Protein AF-X1TH26-F1 (afdb_monomer)

InterPro domains:
  IPR011013 Galactose mutarotase-like domain superfamily [SSF74650] (77-218)

Organism: NCBI:txid412755

Radius of gyration: 26.4 Å; Cα contacts (8 Å, |Δi|>4): 427; chains: 1; bounding box: 56×45×70 Å

pLDDT: mean 90.42, std 7.72, range [56.22, 98.25]

Nearest PDB structures (foldseek):
  3q1n-assembly1_A  TM=7.076E-01  e=2.432E-01  Lacticaseibacillus paracasei ATCC 334
  4hpk-assembly1_B  TM=4.393E-01  e=1.511E+00  Hathewaya histolytica
  6v76-assembly1_C  TM=4.127E-01  e=4.627E+00  Homo sapiens
  6y3y-assembly1_B  TM=3.326E-01  e=3.063E+00  Human coronavirus HKU1

Solvent-accessible surface area (backbone atoms only — not comparable to full-atom values): 14943 Å² total; per-residue (Å²): 108,42,69,56,21,48,54,62,46,70,48,90,71,75,49,60,47,58,66,57,65,94,35,44,78,71,60,60,74,70,57,29,55,51,41,50,72,73,44,56,38,51,68,29,54,47,35,38,46,57,44,58,42,24,49,57,57,17,45,70,55,47,51,66,52,51,52,50,51,53,50,52,54,58,70,67,51,94,63,85,78,72,71,47,74,51,74,30,86,45,94,51,68,44,63,45,81,45,79,44,85,37,87,69,90,57,62,11,32,32,32,72,84,77,70,47,52,39,56,40,34,68,56,95,42,36,35,32,33,70,48,70,68,25,39,44,66,29,61,43,46,32,32,72,39,96,64,70,52,86,86,66,69,52,77,42,45,63,36,69,91,76,31,30,42,33,42,90,56,40,39,37,32,48,37,45,66,45,40,16,39,58,37,38,32,35,60,85,80,68,44,71,73,44,70,78,84,51,97,59,43,53,83,41,49,69,48,77,45,77,16,39,69,54,28,46,54,46,36,68,73,66,51,89,66,92,47,74,54,53,51,47,66,58,30,52,57,81,56,56,90,55,70,66,43,75,44,72,44,54,67,43,88,78,83,76,79,82,59,73,55,41,80

Secondary structure (DSSP, 8-state):
-HHHHHHHHSSS--S--TTSSSS-----HHHHHHHHHHTTTHHHHHHHHHHHHHHHHHHHHHHHHHHHHHHHHHHHS---SS-EEEEE-SSS-EEEEEEEE--S---EEEETTTTEEEE-EEETTEEEEEEEEEPTTEEEEEEEESS--GGG----EEETTTTEEE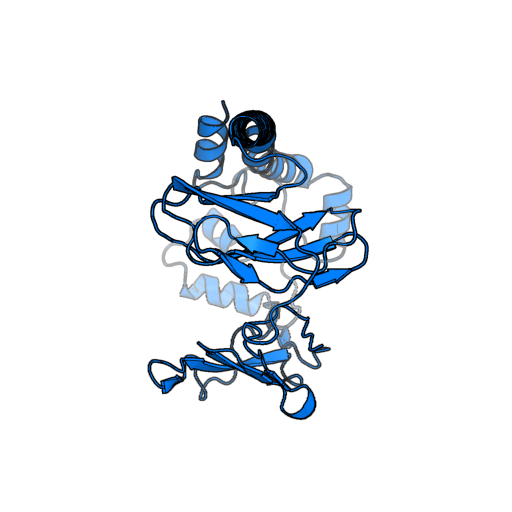-SSEEEEEETTTTEEEEEEETTT--B-S-TTSSSPBT--EEEE--HHHHHHHHHHH-SS--HHHHHHHH-TT--SPPPEEEE-----------TT--

Mean predicted aligned error: 7.02 Å

Sequence (263 aa):
PAAEGVLLWDEHTFGMAISHGHAGDWYYGDEFQAQRAAGTYKEIEASWKEKGDRVYQAEKILEPAYDREMKRISTMINVEGQRIVVYNPLPWVRSGLVTILQKNNIVALENLSTGEIIPVHNKGNILRFIAKDIPSSGYATFVPVKEQNPKNVTTTIADEKGNMIENEYFKVKIDPSKGSVVSIIDKKSGKEMVDQSSEYGFGQYMYERFSNKNASNYVDQYLKVRYSWGLTEFGRPNLDDTPYKRVDGGKAKVTYFSDDISA

Foldseek 3Di:
DLVVLVVLLPPPDQFDDVLPPQQAAQDDDPVVVVCVVVVSNVRRVVRNVVSVCSNVVSCVVPVVVVVVVVVVVVVPPPDDDDKDKFFDAAQAWDKDKDKDQAPDDFQWKQWPVPRDIFGWFADPSIIIAIDHGAGGRHMIMIDGDPDGDPPHFFDFDFDPVQQWTDGPAWIWHADQFQRATQWIQGPVVRDTPWDNPDPHHHPWDKDKDAALVRQVVCLVVPDPDDDPSSCCVRNSPPGDRDHIDMDTDGNHPDDTDDTRRRD

Structure (mmCIF, N/CA/C/O backbone):
data_AF-X1TH26-F1
#
_entry.id   AF-X1TH26-F1
#
loop_
_atom_site.group_PDB
_atom_site.id
_atom_site.type_symbol
_atom_site.label_atom_id
_atom_site.label_alt_id
_atom_site.label_comp_id
_atom_site.label_asym_id
_atom_site.label_entity_id
_atom_site.label_seq_id
_atom_site.pdbx_PDB_ins_code
_atom_site.Cartn_x
_atom_site.Cartn_y
_atom_site.Cartn_z
_atom_site.occupancy
_atom_site.B_iso_or_equiv
_atom_site.auth_seq_id
_atom_site.auth_comp_id
_atom_site.auth_asym_id
_atom_site.auth_atom_id
_atom_site.pdbx_PDB_model_num
ATOM 1 N N . PRO A 1 1 ? -20.904 9.558 -13.422 1.00 84.06 1 PRO A N 1
ATOM 2 C CA . PRO A 1 1 ? -19.620 10.298 -13.372 1.00 84.06 1 PRO A CA 1
ATOM 3 C C . PRO A 1 1 ? -18.514 9.602 -12.558 1.00 84.06 1 PRO A C 1
ATOM 5 O O . PRO A 1 1 ? -17.487 9.286 -13.137 1.00 84.06 1 PRO A O 1
ATOM 8 N N . ALA A 1 2 ? -18.697 9.313 -11.258 1.00 90.69 2 ALA A N 1
ATOM 9 C CA . ALA A 1 2 ? -17.637 8.668 -10.463 1.00 90.69 2 ALA A CA 1
ATOM 10 C C . ALA A 1 2 ? -17.324 7.230 -10.923 1.00 90.69 2 ALA A C 1
ATOM 12 O O . ALA A 1 2 ? -16.175 6.917 -11.212 1.00 90.69 2 ALA A O 1
ATOM 13 N N . ALA A 1 3 ? -18.351 6.383 -11.067 1.00 91.38 3 ALA A N 1
ATOM 14 C CA . ALA A 1 3 ? -18.187 5.009 -11.559 1.00 91.38 3 ALA A CA 1
ATOM 15 C C . ALA A 1 3 ? -17.565 4.956 -12.966 1.00 91.38 3 ALA A C 1
ATOM 17 O O . ALA A 1 3 ? -16.682 4.152 -13.227 1.00 91.38 3 ALA A O 1
ATOM 18 N N . GLU A 1 4 ? -17.982 5.860 -13.850 1.00 91.25 4 GLU A N 1
ATOM 19 C CA . GLU A 1 4 ? -17.399 6.019 -15.185 1.00 91.25 4 GLU A CA 1
ATOM 20 C C . GLU A 1 4 ? -15.911 6.402 -15.125 1.00 91.25 4 GLU A C 1
ATOM 22 O O . GLU A 1 4 ? -15.106 5.826 -15.848 1.00 91.25 4 GLU A O 1
ATOM 27 N N . GLY A 1 5 ? -15.525 7.317 -14.228 1.00 91.50 5 GLY A N 1
ATOM 28 C CA . GLY A 1 5 ? -14.121 7.667 -14.001 1.00 91.50 5 GLY A CA 1
ATOM 29 C C . GLY A 1 5 ? -13.278 6.463 -13.575 1.00 91.50 5 GLY A C 1
ATOM 30 O O . GLY A 1 5 ? -12.197 6.256 -14.118 1.00 91.50 5 GLY A O 1
ATOM 31 N N . VAL A 1 6 ? -13.797 5.627 -12.671 1.00 91.69 6 VAL A N 1
ATOM 32 C CA . VAL A 1 6 ? -13.121 4.391 -12.237 1.00 91.69 6 VAL A CA 1
ATOM 33 C C . VAL A 1 6 ? -13.010 3.375 -13.379 1.00 91.69 6 VAL A C 1
ATOM 35 O O . VAL A 1 6 ? -11.949 2.792 -13.569 1.00 91.69 6 VAL A O 1
ATOM 38 N N . LEU A 1 7 ? -14.061 3.192 -14.182 1.00 90.94 7 LEU A N 1
ATOM 39 C CA . LEU A 1 7 ? -14.025 2.275 -15.329 1.00 90.94 7 LEU A CA 1
ATOM 40 C C . LEU A 1 7 ? -13.032 2.724 -16.408 1.00 90.94 7 LEU A C 1
ATOM 42 O O . LEU A 1 7 ? -12.348 1.900 -17.003 1.00 90.94 7 LEU A O 1
ATOM 46 N N . LEU A 1 8 ? -12.933 4.031 -16.659 1.00 90.19 8 LEU A N 1
ATOM 47 C CA . LEU A 1 8 ? -12.008 4.581 -17.655 1.00 90.19 8 LEU A CA 1
ATOM 48 C C . LEU A 1 8 ? -10.556 4.605 -17.159 1.00 90.19 8 LEU A C 1
ATOM 50 O O . LEU A 1 8 ? -9.631 4.613 -17.969 1.00 90.19 8 LEU A O 1
ATOM 54 N N . TRP A 1 9 ? -10.347 4.581 -15.843 1.00 90.94 9 TRP A N 1
ATOM 55 C CA . TRP A 1 9 ? -9.037 4.319 -15.257 1.00 90.94 9 TRP A CA 1
ATOM 56 C C . TRP A 1 9 ? -8.570 2.879 -15.506 1.00 90.94 9 TRP A C 1
ATOM 58 O O . TRP A 1 9 ? -7.424 2.682 -15.901 1.00 90.94 9 TRP A O 1
ATOM 68 N N . ASP A 1 10 ? -9.466 1.906 -15.316 1.00 89.50 10 ASP A N 1
ATOM 69 C CA . ASP A 1 10 ? -9.183 0.461 -15.399 1.00 89.50 10 ASP A CA 1
ATOM 70 C C . ASP A 1 10 ? -9.003 -0.071 -16.834 1.00 89.50 10 ASP A C 1
ATOM 72 O O . ASP A 1 10 ? -8.674 -1.232 -17.064 1.00 89.50 10 ASP A O 1
ATOM 76 N N . GLU A 1 11 ? -9.204 0.778 -17.838 1.00 87.81 11 GLU A N 1
ATOM 77 C CA . GLU A 1 11 ? -8.913 0.430 -19.223 1.00 87.81 11 GLU A CA 1
ATOM 78 C C . GLU A 1 11 ? -7.410 0.080 -19.381 1.00 87.81 11 GLU A C 1
ATOM 80 O O . GLU A 1 11 ? -6.544 0.688 -18.755 1.00 87.81 11 GLU A O 1
ATOM 85 N N . HIS A 1 12 ? -7.061 -0.923 -20.190 1.00 86.00 12 HIS A N 1
ATOM 86 C CA . HIS A 1 12 ? -5.686 -1.452 -20.242 1.00 86.00 12 HIS A CA 1
ATOM 87 C C . HIS A 1 12 ? -4.629 -0.504 -20.852 1.00 86.00 12 HIS A C 1
ATOM 89 O O . HIS A 1 12 ? -3.437 -0.653 -20.580 1.00 86.00 12 HIS A O 1
ATOM 95 N N . THR A 1 13 ? -5.035 0.473 -21.666 1.00 84.31 13 THR A N 1
ATOM 96 C CA . THR A 1 13 ? -4.148 1.371 -22.420 1.00 84.31 13 THR A CA 1
ATOM 97 C C . THR A 1 13 ? -3.839 2.629 -21.624 1.00 84.31 13 THR A C 1
ATOM 99 O O . THR A 1 13 ? -4.636 3.564 -21.558 1.00 84.31 13 THR A O 1
ATOM 102 N N . PHE A 1 14 ? -2.678 2.704 -20.979 1.00 86.12 14 PHE A N 1
ATOM 103 C CA . PHE A 1 14 ? -2.366 3.841 -20.111 1.00 86.12 14 PHE A CA 1
ATOM 104 C C . PHE A 1 14 ? -1.849 5.079 -20.867 1.00 86.12 14 PHE A C 1
ATOM 106 O O . PHE A 1 14 ? -0.697 5.470 -20.726 1.00 86.12 14 PHE A O 1
ATOM 113 N N . GLY A 1 15 ? -2.713 5.704 -21.669 1.00 87.88 15 GLY A N 1
ATOM 114 C CA . GLY A 1 15 ? -2.364 6.865 -22.492 1.00 87.88 15 GLY A CA 1
ATOM 115 C C . GLY A 1 15 ? -1.482 6.503 -23.690 1.00 87.88 15 GLY A C 1
ATOM 116 O O . GLY A 1 15 ? -1.482 5.366 -24.159 1.00 87.88 15 GLY A O 1
ATOM 117 N N . MET A 1 16 ? -0.761 7.489 -24.220 1.00 89.06 16 MET A N 1
ATOM 118 C CA . MET A 1 16 ? 0.114 7.300 -25.377 1.00 89.06 16 MET A CA 1
ATOM 119 C C . MET A 1 16 ? 1.406 6.567 -24.998 1.00 89.06 16 MET A C 1
ATOM 121 O O . MET A 1 16 ? 1.877 6.639 -23.862 1.00 89.06 16 MET A O 1
ATOM 125 N N . ALA A 1 17 ? 1.998 5.893 -25.983 1.00 86.31 17 ALA A N 1
ATOM 126 C CA . ALA A 1 17 ? 3.307 5.258 -25.890 1.00 86.31 17 ALA A CA 1
ATOM 127 C C . ALA A 1 17 ? 4.270 5.928 -26.877 1.00 86.31 17 ALA A C 1
ATOM 129 O O . ALA A 1 17 ? 3.863 6.291 -27.977 1.00 86.31 17 ALA A O 1
ATOM 130 N N . ILE A 1 18 ? 5.554 6.045 -26.523 1.00 86.31 18 ILE A N 1
ATOM 131 C CA . ILE A 1 18 ? 6.573 6.673 -27.390 1.00 86.31 18 ILE A CA 1
ATOM 132 C C . ILE A 1 18 ? 6.706 5.917 -28.725 1.00 86.31 18 ILE A C 1
ATOM 134 O O . ILE A 1 18 ? 6.945 6.520 -29.764 1.00 86.31 18 ILE A O 1
ATOM 138 N N . SER A 1 19 ? 6.506 4.596 -28.725 1.00 77.94 19 SER A N 1
ATOM 139 C CA . SER A 1 19 ? 6.505 3.766 -29.940 1.00 77.94 19 SER A CA 1
ATOM 140 C C . SER A 1 19 ? 5.300 3.977 -30.861 1.00 77.94 19 SER A C 1
ATOM 142 O O . SER A 1 19 ? 5.332 3.518 -32.005 1.00 77.94 19 SER A O 1
ATOM 144 N N . HIS A 1 20 ? 4.243 4.642 -30.388 1.00 73.12 20 HIS A N 1
ATOM 145 C CA . HIS A 1 20 ? 2.984 4.821 -31.103 1.00 73.12 20 HIS A CA 1
ATOM 146 C C . HIS A 1 20 ? 2.695 6.317 -31.306 1.00 73.12 20 HIS A C 1
ATOM 148 O O . HIS A 1 20 ? 2.153 6.988 -30.433 1.00 73.12 20 HIS A O 1
ATOM 154 N N . GLY A 1 21 ? 3.012 6.826 -32.501 1.00 61.91 21 GLY A N 1
ATOM 155 C CA . GLY A 1 21 ? 2.764 8.220 -32.894 1.00 61.91 21 GLY A CA 1
ATOM 156 C C . GLY A 1 21 ? 3.960 9.153 -32.674 1.00 61.91 21 GLY A C 1
ATOM 157 O O . GLY A 1 21 ? 5.034 8.730 -32.265 1.00 61.91 21 GLY A O 1
ATOM 158 N N . HIS A 1 22 ? 3.784 10.442 -32.972 1.00 69.94 22 HIS A N 1
ATOM 159 C CA . HIS A 1 22 ? 4.817 11.482 -32.839 1.00 69.94 22 HIS A CA 1
ATOM 160 C C . HIS A 1 22 ? 4.980 11.973 -31.383 1.00 69.94 22 HIS A C 1
ATOM 162 O O . HIS A 1 22 ? 5.100 13.166 -31.132 1.00 69.94 22 HIS A O 1
ATOM 168 N N . ALA A 1 23 ? 4.955 11.051 -30.416 1.00 75.12 23 ALA A N 1
ATOM 169 C CA . ALA A 1 23 ? 4.828 11.327 -28.982 1.00 75.12 23 ALA A CA 1
ATOM 170 C C . ALA A 1 23 ? 6.176 11.542 -28.250 1.00 75.12 23 ALA A C 1
ATOM 172 O O . ALA A 1 23 ? 6.242 11.458 -27.021 1.00 75.12 23 ALA A O 1
ATOM 173 N N . GLY A 1 24 ? 7.250 11.794 -29.004 1.00 83.19 24 GLY A N 1
ATOM 174 C CA . GLY A 1 24 ? 8.618 11.989 -28.518 1.00 83.19 24 GLY A CA 1
ATOM 175 C C . GLY A 1 24 ? 9.632 11.082 -29.220 1.00 83.19 24 GLY A C 1
ATOM 176 O O . GLY A 1 24 ? 9.308 10.417 -30.202 1.00 83.19 24 GLY A O 1
ATOM 177 N N . ASP A 1 25 ? 10.860 11.057 -28.701 1.00 88.25 25 ASP A N 1
ATOM 178 C CA . ASP A 1 25 ? 11.929 10.141 -29.119 1.00 88.25 25 ASP A CA 1
ATOM 179 C C . ASP A 1 25 ? 12.634 9.573 -27.874 1.00 88.25 25 ASP A C 1
ATOM 181 O O . ASP A 1 25 ? 12.461 10.076 -26.761 1.00 88.25 25 ASP A O 1
ATOM 185 N N . TRP A 1 26 ? 13.405 8.502 -28.037 1.00 88.75 26 TRP A N 1
ATOM 186 C CA . TRP A 1 26 ? 14.123 7.833 -26.956 1.00 88.75 26 TRP A CA 1
ATOM 187 C C . TRP A 1 26 ? 15.441 8.556 -26.670 1.00 88.75 26 TRP A C 1
ATOM 189 O O . TRP A 1 26 ? 16.475 8.246 -27.262 1.00 88.75 26 TRP A O 1
ATOM 199 N N . TYR A 1 27 ? 15.394 9.517 -25.748 1.00 91.12 27 TYR A N 1
ATOM 200 C CA . TYR A 1 27 ? 16.575 10.182 -25.194 1.00 91.12 27 TYR A CA 1
ATOM 201 C C . TYR A 1 27 ? 16.929 9.618 -23.814 1.00 91.12 27 TYR A C 1
ATOM 203 O O . TYR A 1 27 ? 16.050 9.189 -23.063 1.00 91.12 27 TYR A O 1
ATOM 211 N N . TYR A 1 28 ? 18.209 9.691 -23.436 1.00 89.88 28 TYR A N 1
ATOM 212 C CA . TYR A 1 28 ? 18.699 9.249 -22.124 1.00 89.88 28 TYR A CA 1
ATOM 213 C C . TYR A 1 28 ? 19.596 10.305 -21.475 1.00 89.88 28 TYR A C 1
ATOM 215 O O . TYR A 1 28 ? 20.061 11.240 -22.124 1.00 89.88 28 TYR A O 1
ATOM 223 N N . GLY A 1 29 ? 19.837 10.154 -20.170 1.00 90.06 29 GLY A N 1
ATOM 224 C CA . GLY A 1 29 ? 20.758 11.013 -19.424 1.00 90.06 29 GLY A CA 1
ATOM 225 C C . GLY A 1 29 ? 20.381 12.496 -19.482 1.00 90.06 29 GLY A C 1
ATOM 226 O O . GLY A 1 29 ? 19.212 12.855 -19.333 1.00 90.06 29 GLY A O 1
ATOM 227 N N . ASP A 1 30 ? 21.376 13.353 -19.692 1.00 94.25 30 ASP A N 1
ATOM 228 C CA . ASP A 1 30 ? 21.192 14.808 -19.715 1.00 94.25 30 ASP A CA 1
ATOM 229 C C . ASP A 1 30 ? 20.371 15.277 -20.923 1.00 94.25 30 ASP A C 1
ATOM 231 O O . ASP A 1 30 ? 19.589 16.223 -20.812 1.00 94.25 30 ASP A O 1
ATOM 235 N N . GLU A 1 31 ? 20.477 14.584 -22.061 1.00 93.69 31 GLU A N 1
ATOM 236 C CA . GLU A 1 31 ? 19.688 14.907 -23.251 1.00 93.69 31 GLU A CA 1
ATOM 237 C C . GLU A 1 31 ? 18.197 14.663 -23.007 1.00 93.69 31 GLU A C 1
ATOM 239 O O . GLU A 1 31 ? 17.373 15.511 -23.346 1.00 93.69 31 GLU A O 1
ATOM 244 N N . PHE A 1 32 ? 17.841 13.570 -22.321 1.00 93.75 32 PHE A N 1
ATOM 245 C CA . PHE A 1 32 ? 16.462 13.345 -21.882 1.00 93.75 32 PHE A CA 1
ATOM 246 C C . PHE A 1 32 ? 15.933 14.517 -21.053 1.00 93.75 32 PHE A C 1
ATOM 248 O O . PHE A 1 32 ? 14.825 14.993 -21.303 1.00 93.75 32 PHE A O 1
ATOM 255 N N . GLN A 1 33 ? 16.725 15.009 -20.094 1.00 96.00 33 GLN A N 1
ATOM 256 C CA . GLN A 1 33 ? 16.321 16.136 -19.251 1.00 96.00 33 GLN A CA 1
ATOM 257 C C . GLN A 1 33 ? 16.133 17.415 -20.074 1.00 96.00 33 GLN A C 1
ATOM 259 O O . GLN A 1 33 ? 15.136 18.115 -19.893 1.00 96.00 33 GLN A O 1
ATOM 264 N N . ALA A 1 34 ? 17.042 17.698 -21.010 1.00 97.19 34 ALA A N 1
ATOM 265 C CA . ALA A 1 34 ? 16.952 18.857 -21.894 1.00 97.19 34 ALA A CA 1
ATOM 266 C C . ALA A 1 34 ? 15.710 18.797 -22.801 1.00 97.19 34 ALA A C 1
ATOM 268 O O . ALA A 1 34 ? 14.961 19.769 -22.887 1.00 97.19 34 ALA A O 1
ATOM 269 N N . GLN A 1 35 ? 15.445 17.646 -23.421 1.00 95.69 35 GLN A N 1
ATOM 270 C CA . GLN A 1 35 ? 14.296 17.441 -24.311 1.00 95.69 35 GLN A CA 1
ATOM 271 C C . GLN A 1 35 ? 12.973 17.481 -23.545 1.00 95.69 35 GLN A C 1
ATOM 273 O O . GLN A 1 35 ? 11.993 18.088 -23.985 1.00 95.69 35 GLN A O 1
ATOM 278 N N . ARG A 1 36 ? 12.951 16.916 -22.335 1.00 94.94 36 ARG A N 1
ATOM 279 C CA . ARG A 1 36 ? 11.801 17.030 -21.440 1.00 94.94 36 ARG A CA 1
ATOM 280 C C . ARG A 1 36 ? 11.531 18.476 -21.044 1.00 94.94 36 ARG A C 1
ATOM 282 O O . ARG A 1 36 ? 10.384 18.909 -21.126 1.00 94.94 36 ARG A O 1
ATOM 289 N N . ALA A 1 37 ? 12.566 19.243 -20.702 1.00 96.56 37 ALA A N 1
ATOM 290 C CA . ALA A 1 37 ? 12.439 20.670 -20.403 1.00 96.56 37 ALA A CA 1
ATOM 291 C C . ALA A 1 37 ? 11.987 21.495 -21.624 1.00 96.56 37 ALA A C 1
ATOM 293 O O . ALA A 1 37 ? 11.199 22.429 -21.474 1.00 96.56 37 ALA A O 1
ATOM 294 N N . ALA A 1 38 ? 12.418 21.121 -22.833 1.00 96.25 38 ALA A N 1
ATOM 295 C CA . ALA A 1 38 ? 11.972 21.725 -24.090 1.00 96.25 38 ALA A CA 1
ATOM 296 C C . ALA A 1 38 ? 10.500 21.410 -24.430 1.00 96.25 38 ALA A C 1
ATOM 298 O O . ALA A 1 38 ? 9.881 22.105 -25.236 1.00 96.25 38 ALA A O 1
ATOM 299 N N . GLY A 1 39 ? 9.904 20.412 -23.770 1.00 94.50 39 GLY A N 1
ATOM 300 C CA . GLY A 1 39 ? 8.498 20.052 -23.914 1.00 94.50 39 GLY A CA 1
ATOM 301 C C . GLY A 1 39 ? 8.220 18.932 -24.912 1.00 94.50 39 GLY A C 1
ATOM 302 O O . GLY A 1 39 ? 7.053 18.716 -25.230 1.00 94.50 39 GLY A O 1
ATOM 303 N N . THR A 1 40 ?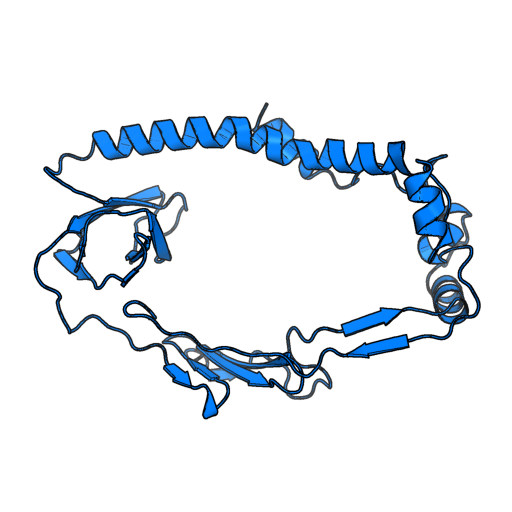 9.246 18.200 -25.356 1.00 93.56 40 THR A N 1
ATOM 304 C CA . THR A 1 40 ? 9.134 17.077 -26.305 1.00 93.56 40 THR A CA 1
ATOM 305 C C . THR A 1 40 ? 8.127 16.015 -25.850 1.00 93.56 40 THR A C 1
ATOM 307 O O . THR A 1 40 ? 7.441 15.427 -26.677 1.00 93.56 40 THR A O 1
ATOM 310 N N . TYR A 1 41 ? 7.971 15.815 -24.537 1.00 93.62 41 TYR A N 1
ATOM 311 C CA . TYR A 1 41 ? 7.066 14.810 -23.963 1.00 93.62 41 TYR A CA 1
ATOM 312 C C . TYR A 1 41 ? 5.738 15.380 -23.434 1.00 93.62 41 TYR A C 1
ATOM 314 O O . TYR A 1 41 ? 4.999 14.671 -22.753 1.00 93.62 41 TYR A O 1
ATOM 322 N N . LYS A 1 42 ? 5.403 16.649 -23.712 1.00 93.06 42 LYS A N 1
ATOM 323 C CA . LYS A 1 42 ? 4.200 17.285 -23.137 1.00 93.06 42 LYS A CA 1
ATOM 324 C C . LYS A 1 42 ? 2.915 16.535 -23.465 1.00 93.06 42 LYS A C 1
ATOM 326 O O . LYS A 1 42 ? 2.081 16.366 -22.585 1.00 93.06 42 LYS A O 1
ATOM 331 N N . GLU A 1 43 ? 2.745 16.103 -24.710 1.00 91.44 43 GLU A N 1
ATOM 332 C CA . GLU A 1 43 ? 1.514 15.437 -25.145 1.00 91.44 43 GLU A CA 1
ATOM 333 C C . GLU A 1 43 ? 1.366 14.052 -24.502 1.00 91.44 43 GLU A C 1
ATOM 335 O O . GLU A 1 43 ? 0.301 13.718 -23.979 1.00 91.44 43 GLU A O 1
ATOM 340 N N . ILE A 1 44 ? 2.445 13.262 -24.474 1.00 92.25 44 ILE A N 1
ATOM 341 C CA . ILE A 1 44 ? 2.431 11.929 -23.860 1.00 92.25 44 ILE A CA 1
ATOM 342 C C . ILE A 1 44 ? 2.211 12.012 -22.347 1.00 92.25 44 ILE A C 1
ATOM 344 O O . ILE A 1 44 ? 1.322 11.335 -21.828 1.00 92.25 44 ILE A O 1
ATOM 348 N N . GLU A 1 45 ? 2.898 12.922 -21.654 1.00 93.19 45 GLU A N 1
ATOM 349 C CA . GLU A 1 45 ? 2.678 13.168 -20.226 1.00 93.19 45 GLU A CA 1
ATOM 350 C C . GLU A 1 45 ? 1.262 13.692 -19.947 1.00 93.19 45 GLU A C 1
ATOM 352 O O . GLU A 1 45 ? 0.653 13.304 -18.948 1.00 93.19 45 GLU A O 1
ATOM 357 N N . ALA A 1 46 ? 0.699 14.522 -20.834 1.00 93.25 46 ALA A N 1
ATOM 358 C CA . ALA A 1 46 ? -0.680 14.988 -20.718 1.00 93.25 46 ALA A CA 1
ATOM 359 C C . ALA A 1 46 ? -1.683 13.833 -20.832 1.00 93.25 46 ALA A C 1
ATOM 361 O O . ALA A 1 46 ? -2.634 13.798 -20.057 1.00 93.25 46 ALA A O 1
ATOM 362 N N . SER A 1 47 ? -1.452 12.860 -21.719 1.00 92.31 47 SER A N 1
ATOM 363 C CA . SER A 1 47 ? -2.320 11.678 -21.836 1.00 92.31 47 SER A CA 1
ATOM 364 C C . SER A 1 47 ? -2.286 10.795 -20.582 1.00 92.31 47 SER A C 1
ATOM 366 O O . SER A 1 47 ? -3.330 10.349 -20.102 1.00 92.31 47 SER A O 1
ATOM 368 N N . TRP A 1 48 ? -1.103 10.598 -19.987 1.00 93.06 48 TRP A N 1
ATOM 369 C CA . TRP A 1 48 ? -0.961 9.870 -18.724 1.00 93.06 48 TRP A CA 1
ATOM 370 C C . TRP A 1 48 ? -1.628 10.617 -17.580 1.00 93.06 48 TRP A C 1
ATOM 372 O O . TRP A 1 48 ? -2.290 10.006 -16.742 1.00 93.06 48 TRP A O 1
ATOM 382 N N . LYS A 1 49 ? -1.486 11.945 -17.561 1.00 95.00 49 LYS A N 1
ATOM 383 C CA . LYS A 1 49 ? -2.144 12.798 -16.582 1.00 95.00 49 LYS A CA 1
ATOM 384 C C . LYS A 1 49 ? -3.662 12.773 -16.738 1.00 95.00 49 LYS A C 1
ATOM 386 O O . LYS A 1 49 ? -4.346 12.668 -15.729 1.00 95.00 49 LYS A O 1
ATOM 391 N N . GLU A 1 50 ? -4.196 12.843 -17.954 1.00 93.00 50 GLU A N 1
ATOM 392 C CA . GLU A 1 50 ? -5.640 12.764 -18.200 1.00 93.00 50 GLU A CA 1
ATOM 393 C C . GLU A 1 50 ? -6.215 11.461 -17.642 1.00 93.00 50 GLU A C 1
ATOM 395 O O . GLU A 1 50 ? -7.250 11.471 -16.970 1.00 93.00 50 GLU A O 1
ATOM 400 N N . LYS A 1 51 ? -5.517 10.343 -17.876 1.00 92.31 51 LYS A N 1
ATOM 401 C CA . LYS A 1 51 ? -5.915 9.054 -17.321 1.00 92.31 51 LYS A CA 1
ATOM 402 C C . LYS A 1 51 ? -5.781 9.035 -15.797 1.00 92.31 51 LYS A C 1
ATOM 404 O O . LYS A 1 51 ? -6.757 8.718 -15.124 1.00 92.31 51 LYS A O 1
ATOM 409 N N . GLY A 1 52 ? -4.635 9.468 -15.261 1.00 93.00 52 GLY A N 1
ATOM 410 C CA . GLY A 1 52 ? -4.378 9.726 -13.830 1.00 93.00 52 GLY A CA 1
ATOM 411 C C . GLY A 1 52 ? -5.520 10.452 -13.136 1.00 93.00 52 GLY A C 1
ATOM 412 O O . GLY A 1 52 ? -6.028 10.029 -12.098 1.00 93.00 52 GLY A O 1
ATOM 413 N N . ASP A 1 53 ? -5.969 11.530 -13.765 1.00 94.44 53 ASP A N 1
ATOM 414 C CA . ASP A 1 53 ? -6.976 12.429 -13.233 1.00 94.44 53 ASP A CA 1
ATOM 415 C C . ASP A 1 53 ? -8.351 11.765 -13.095 1.00 94.44 53 ASP A C 1
ATOM 417 O O . ASP A 1 53 ? -9.136 12.212 -12.261 1.00 94.44 53 ASP A O 1
ATOM 421 N N . ARG A 1 54 ? -8.655 10.674 -13.814 1.00 94.06 54 ARG A N 1
ATOM 422 C CA . ARG A 1 54 ? -9.956 9.985 -13.707 1.00 94.06 54 ARG A CA 1
ATOM 423 C C . ARG A 1 54 ? -10.240 9.488 -12.286 1.00 94.06 54 ARG A C 1
ATOM 425 O O . ARG A 1 54 ? -11.362 9.669 -11.807 1.00 94.06 54 ARG A O 1
ATOM 432 N N . VAL A 1 55 ? -9.236 8.941 -11.594 1.00 93.38 55 VAL A N 1
ATOM 433 C CA . VAL A 1 55 ? -9.376 8.476 -10.199 1.00 93.38 55 VAL A CA 1
ATOM 434 C C . VAL A 1 55 ? -9.599 9.655 -9.262 1.00 93.38 55 VAL A C 1
ATOM 436 O O . VAL A 1 55 ? -10.539 9.637 -8.473 1.00 93.38 55 VAL A O 1
ATOM 439 N N . TYR A 1 56 ? -8.815 10.724 -9.410 1.00 94.25 56 TYR A N 1
ATOM 440 C CA . TYR A 1 56 ? -8.957 11.922 -8.580 1.00 94.25 56 TYR A CA 1
ATOM 441 C C . TYR A 1 56 ? -10.303 12.632 -8.793 1.00 94.25 56 TYR A C 1
ATOM 443 O O . TYR A 1 56 ? -10.874 13.188 -7.858 1.00 94.25 56 TYR A O 1
ATOM 451 N N . GLN A 1 57 ? -10.854 12.630 -10.011 1.00 94.06 57 GLN A N 1
ATOM 452 C CA . GLN A 1 57 ? -12.196 13.173 -10.257 1.00 94.06 57 GLN A CA 1
ATOM 453 C C . GLN A 1 57 ? -13.293 12.287 -9.657 1.00 94.06 57 GLN A C 1
ATOM 455 O O . GLN A 1 57 ? -14.283 12.812 -9.146 1.00 94.06 57 GLN A O 1
ATOM 460 N N . ALA A 1 58 ? -13.128 10.961 -9.682 1.00 94.69 58 ALA A N 1
ATOM 461 C CA . ALA A 1 58 ? -14.048 10.051 -9.008 1.00 94.69 58 ALA A CA 1
ATOM 462 C C . ALA A 1 58 ? -14.013 10.248 -7.482 1.00 94.69 58 ALA A C 1
ATOM 464 O O . ALA A 1 58 ? -15.069 10.383 -6.864 1.00 94.69 58 ALA A O 1
ATOM 465 N N . GLU A 1 59 ? -12.820 10.350 -6.895 1.00 94.75 59 GLU A N 1
ATOM 466 C CA . GLU A 1 59 ? -12.591 10.616 -5.469 1.00 94.75 59 GLU A CA 1
ATOM 467 C C . GLU A 1 59 ? -13.275 11.914 -5.015 1.00 94.75 59 GLU A C 1
ATOM 469 O O . GLU A 1 59 ? -14.079 11.890 -4.084 1.00 94.75 59 GLU A O 1
ATOM 474 N N . LYS A 1 60 ? -13.099 13.017 -5.760 1.00 94.94 60 LYS A N 1
ATOM 475 C CA . LYS A 1 60 ? -13.761 14.312 -5.489 1.00 94.94 60 LYS A CA 1
ATOM 476 C C . LYS A 1 60 ? -15.287 14.240 -5.412 1.00 94.94 60 LYS A C 1
ATOM 478 O O . LYS A 1 60 ? -15.907 15.102 -4.791 1.00 94.94 60 LYS A O 1
ATOM 483 N N . ILE A 1 61 ? -15.904 13.266 -6.075 1.00 94.44 61 ILE A N 1
ATOM 484 C CA . ILE A 1 61 ? -17.356 13.057 -6.047 1.00 94.44 61 ILE A CA 1
ATOM 485 C C . ILE A 1 61 ? -17.739 12.114 -4.902 1.00 94.44 61 ILE A C 1
ATOM 487 O O . ILE A 1 61 ? -18.736 12.354 -4.217 1.00 94.44 61 ILE A O 1
ATOM 491 N N . LEU A 1 62 ? -16.971 11.039 -4.708 1.00 93.69 62 LEU A N 1
ATOM 492 C CA . LEU A 1 62 ? -17.280 9.977 -3.754 1.00 93.69 62 LEU A CA 1
ATOM 493 C C . LEU A 1 62 ? -17.017 10.393 -2.308 1.00 93.69 62 LEU A C 1
ATOM 495 O O . LEU A 1 62 ? -17.893 10.179 -1.473 1.00 93.69 62 LEU A O 1
ATOM 499 N N . GLU A 1 63 ? -15.874 11.012 -2.005 1.00 94.19 63 GLU A N 1
ATOM 500 C CA . GLU A 1 63 ? -15.506 11.344 -0.623 1.00 94.19 63 GLU A CA 1
ATOM 501 C C . GLU A 1 63 ? -16.522 12.274 0.057 1.00 94.19 63 GLU A C 1
ATOM 503 O O . GLU A 1 63 ? -17.017 11.918 1.128 1.00 94.19 63 GLU A O 1
ATOM 508 N N . PRO A 1 64 ? -16.967 13.401 -0.545 1.00 95.38 64 PRO A N 1
ATOM 509 C CA . PRO A 1 64 ? -17.924 14.282 0.125 1.00 95.38 64 PRO A CA 1
ATOM 510 C C . PRO A 1 64 ? -19.311 13.651 0.298 1.00 95.38 64 PRO A C 1
ATOM 512 O O . PRO A 1 64 ? -20.071 14.040 1.191 1.00 95.38 64 PRO A O 1
ATOM 515 N N . ALA A 1 65 ? -19.692 12.724 -0.585 1.00 93.44 65 ALA A N 1
ATOM 516 C CA . ALA A 1 65 ? -20.929 11.964 -0.446 1.00 93.44 65 ALA A CA 1
ATOM 517 C C . ALA A 1 65 ? -20.805 10.946 0.695 1.00 93.44 65 ALA A C 1
ATOM 519 O O . ALA A 1 65 ? -21.657 10.918 1.581 1.00 93.44 65 ALA A O 1
ATOM 520 N N . TYR A 1 66 ? -19.712 10.184 0.720 1.00 92.12 66 TYR A N 1
ATOM 521 C CA . TYR A 1 66 ? -19.420 9.206 1.761 1.00 92.12 66 TYR A CA 1
ATOM 522 C C . TYR A 1 66 ? -19.340 9.853 3.149 1.00 92.12 66 TYR A C 1
ATOM 524 O O . TYR A 1 66 ? -20.051 9.438 4.062 1.00 92.12 66 TYR A O 1
ATOM 532 N N . ASP A 1 67 ? -18.575 10.936 3.296 1.00 93.06 67 ASP A N 1
ATOM 533 C CA . ASP A 1 67 ? -18.422 11.666 4.558 1.00 93.06 67 ASP A CA 1
ATOM 534 C C . ASP A 1 67 ? -19.748 12.191 5.102 1.00 93.06 67 ASP A C 1
ATOM 536 O O . ASP A 1 67 ? -19.988 12.192 6.311 1.00 93.06 67 ASP A O 1
ATOM 540 N N . ARG A 1 68 ? -20.625 12.663 4.214 1.00 94.62 68 ARG A N 1
ATOM 541 C CA . ARG A 1 68 ? -21.955 13.156 4.582 1.00 94.62 68 ARG A CA 1
ATOM 542 C C . ARG A 1 68 ? -22.821 12.037 5.138 1.00 94.62 68 ARG A C 1
ATOM 544 O O . ARG A 1 68 ? -23.438 12.225 6.186 1.00 94.62 68 ARG A O 1
ATOM 551 N N . GLU A 1 69 ? -22.841 10.884 4.478 1.00 92.94 69 GLU A N 1
ATOM 552 C CA . GLU A 1 69 ? -23.622 9.739 4.943 1.00 92.94 69 GLU A CA 1
ATOM 553 C C . GLU A 1 69 ? -23.032 9.135 6.225 1.00 92.94 69 GLU A C 1
ATOM 555 O O . GLU A 1 69 ? -23.779 8.828 7.151 1.00 92.94 69 GLU A O 1
ATOM 560 N N . MET A 1 70 ? -21.704 9.070 6.362 1.00 92.19 70 MET A N 1
ATOM 561 C CA . MET A 1 70 ? -21.054 8.633 7.606 1.00 92.19 70 MET A CA 1
ATOM 562 C C . MET A 1 70 ? -21.343 9.587 8.773 1.00 92.19 70 MET A C 1
ATOM 564 O O . MET A 1 70 ? -21.632 9.149 9.893 1.00 92.19 70 MET A O 1
ATOM 568 N N . LYS A 1 71 ? -21.356 10.903 8.528 1.00 91.62 71 LYS A N 1
ATOM 569 C CA . LYS A 1 71 ? -21.805 11.892 9.522 1.00 91.62 71 LYS A CA 1
ATOM 570 C C . LYS A 1 71 ? -23.268 11.672 9.890 1.00 91.62 71 LYS A C 1
ATOM 572 O O . LYS A 1 71 ? -23.595 11.642 11.071 1.00 91.62 71 LYS A O 1
ATOM 577 N N . ARG A 1 72 ? -24.142 11.437 8.913 1.00 91.50 72 ARG A N 1
ATOM 578 C CA . ARG A 1 72 ? -25.561 11.170 9.168 1.00 91.50 72 ARG A CA 1
ATOM 579 C C . ARG A 1 72 ? -25.760 9.920 10.028 1.00 91.50 72 ARG A C 1
ATOM 581 O O . ARG A 1 72 ? -26.417 10.007 11.062 1.00 91.50 72 ARG A O 1
ATOM 588 N N . ILE A 1 73 ? -25.132 8.800 9.674 1.00 88.31 73 ILE A N 1
ATOM 589 C CA . ILE A 1 73 ? -25.191 7.556 10.457 1.00 88.31 73 ILE A CA 1
ATOM 590 C C . ILE A 1 73 ? -24.674 7.789 11.880 1.00 88.31 73 ILE A C 1
ATOM 592 O O . ILE A 1 73 ? -25.339 7.414 12.843 1.00 88.31 73 ILE A O 1
ATOM 596 N N . SER A 1 74 ? -23.540 8.477 12.040 1.00 89.69 74 SER A N 1
ATOM 597 C CA . SER A 1 74 ? -22.986 8.733 13.376 1.00 89.69 74 SER A CA 1
ATOM 598 C C . SER A 1 74 ? -23.881 9.626 14.249 1.00 89.69 74 SER A C 1
ATOM 600 O O . SER A 1 74 ? -23.922 9.435 15.469 1.00 89.69 74 SER A O 1
ATOM 602 N N . THR A 1 75 ? -24.656 10.547 13.658 1.00 90.31 75 THR A N 1
ATOM 603 C CA . THR A 1 75 ? -25.659 11.348 14.391 1.00 90.31 75 THR A CA 1
ATOM 604 C C . THR A 1 75 ? -26.898 10.558 14.806 1.00 90.31 75 THR A C 1
ATOM 606 O O . THR A 1 75 ? -27.506 10.901 15.814 1.00 90.31 75 THR A O 1
ATOM 609 N N . MET A 1 76 ? -27.254 9.492 14.083 1.00 91.38 76 MET A N 1
ATOM 610 C CA . MET A 1 76 ? -28.413 8.645 14.401 1.00 91.38 76 MET A CA 1
ATOM 611 C C . MET A 1 76 ? -28.146 7.649 15.538 1.00 91.38 76 MET A C 1
ATOM 613 O O . MET A 1 76 ? -29.081 7.040 16.054 1.00 91.38 76 MET A O 1
ATOM 617 N N . ILE A 1 77 ? -26.886 7.476 15.941 1.00 92.12 77 ILE A N 1
ATOM 618 C CA . ILE A 1 77 ? -26.521 6.606 17.059 1.00 92.12 77 ILE A CA 1
ATOM 619 C C . ILE A 1 77 ? -26.922 7.276 18.373 1.00 92.12 77 ILE A C 1
ATOM 621 O O . ILE A 1 77 ? -26.345 8.291 18.771 1.00 92.12 77 ILE A O 1
ATOM 625 N N . ASN A 1 78 ? -27.905 6.671 19.043 1.00 92.94 78 ASN A N 1
ATOM 626 C CA . ASN A 1 78 ? -28.493 7.143 20.294 1.00 92.94 78 ASN A CA 1
ATOM 627 C C . ASN A 1 78 ? -27.598 6.831 21.508 1.00 92.94 78 ASN A C 1
ATOM 629 O O . ASN A 1 78 ? -27.954 6.039 22.377 1.00 92.94 78 ASN A O 1
ATOM 633 N N . VAL A 1 79 ? -26.402 7.419 21.523 1.00 93.62 79 VAL A N 1
ATOM 634 C CA . VAL A 1 79 ? -25.432 7.339 22.621 1.00 93.62 79 VAL A CA 1
ATOM 635 C C . VAL A 1 79 ? -25.032 8.759 22.995 1.00 93.62 79 VAL A C 1
ATOM 637 O O . VAL A 1 79 ? -24.513 9.506 22.160 1.00 93.62 79 VAL A O 1
ATOM 640 N N . GLU A 1 80 ? -25.292 9.139 24.242 1.00 90.69 80 GLU A N 1
ATOM 641 C CA . GLU A 1 80 ? -24.984 10.474 24.749 1.00 90.69 80 GLU A CA 1
ATOM 642 C C . GLU A 1 80 ? -23.473 10.706 24.900 1.00 90.69 80 GLU A C 1
ATOM 644 O O . GLU A 1 80 ? -22.688 9.783 25.108 1.00 90.69 80 GLU A O 1
ATOM 649 N N . GLY A 1 81 ? -23.063 11.973 24.812 1.00 90.56 81 GLY A N 1
ATOM 650 C CA . GLY A 1 81 ? -21.676 12.377 25.031 1.00 90.56 81 GLY A CA 1
ATOM 651 C C . GLY A 1 81 ? -20.716 12.048 23.884 1.00 90.56 81 GLY A C 1
ATOM 652 O O . GLY A 1 81 ? -21.102 11.829 22.732 1.00 90.56 81 GLY A O 1
ATOM 653 N N . GLN A 1 82 ? -19.421 12.100 24.203 1.00 92.44 82 GLN A N 1
ATOM 654 C CA . GLN A 1 82 ? -18.344 11.842 23.253 1.00 92.44 82 GLN A CA 1
ATOM 655 C C . GLN A 1 82 ? -18.314 10.357 22.876 1.00 92.44 82 GLN A C 1
ATOM 657 O O . GLN A 1 82 ? -18.239 9.495 23.745 1.00 92.44 82 GLN A O 1
ATOM 662 N N . ARG A 1 83 ? -18.312 10.066 21.574 1.00 93.62 83 ARG A N 1
ATOM 663 C CA . ARG A 1 83 ? -18.276 8.702 21.035 1.00 93.62 83 ARG A CA 1
ATOM 664 C C . ARG A 1 83 ? -17.479 8.639 19.740 1.00 93.62 83 ARG A C 1
ATOM 666 O O . ARG A 1 83 ? -17.360 9.636 19.028 1.00 93.62 83 ARG A O 1
ATOM 673 N N . ILE A 1 84 ? -16.966 7.459 19.432 1.00 95.38 84 ILE A N 1
ATOM 674 C CA . ILE A 1 84 ? -16.313 7.128 18.168 1.00 95.38 84 ILE A CA 1
ATOM 675 C C . ILE A 1 84 ? -17.115 5.998 17.536 1.00 95.38 84 ILE A C 1
ATOM 677 O O . ILE A 1 84 ? -17.396 4.993 18.180 1.00 95.38 84 ILE A O 1
ATOM 681 N N . VAL A 1 85 ? -17.495 6.167 16.276 1.00 95.50 85 VAL A N 1
ATOM 682 C CA . VAL A 1 85 ? -18.265 5.174 15.526 1.00 95.50 85 VAL A CA 1
ATOM 683 C C . VAL A 1 85 ? -17.352 4.608 14.456 1.00 95.50 85 VAL A C 1
ATOM 685 O O . VAL A 1 85 ? -16.831 5.360 13.634 1.00 95.50 85 VAL A O 1
ATOM 688 N N . VAL A 1 86 ? -17.149 3.296 14.478 1.00 96.00 86 VAL A N 1
ATOM 689 C CA . VAL A 1 86 ? -16.327 2.596 13.490 1.00 96.00 86 VAL A CA 1
ATOM 690 C C . VAL A 1 86 ? -17.254 1.772 12.618 1.00 96.00 86 VAL A C 1
ATOM 692 O O . VAL A 1 86 ? -17.886 0.841 13.108 1.00 96.00 86 VAL A O 1
ATOM 695 N N . TYR A 1 87 ? -17.340 2.134 11.341 1.00 95.19 87 TYR A N 1
ATOM 696 C CA . TYR A 1 87 ? -18.123 1.422 10.338 1.00 95.19 87 TYR A CA 1
ATOM 697 C C . TYR A 1 87 ? -17.218 0.498 9.519 1.00 95.19 87 TYR A C 1
ATOM 699 O O . TYR A 1 87 ? -16.149 0.909 9.066 1.00 95.19 87 TYR A O 1
ATOM 707 N N . ASN A 1 88 ? -17.652 -0.742 9.321 1.00 95.88 88 ASN A N 1
ATOM 708 C CA . ASN A 1 88 ? -17.008 -1.707 8.446 1.00 95.88 88 ASN A CA 1
ATOM 709 C C . ASN A 1 88 ? -17.805 -1.807 7.135 1.00 95.88 88 ASN A C 1
ATOM 711 O O . ASN A 1 88 ? -18.883 -2.400 7.130 1.00 95.88 88 ASN A O 1
ATOM 715 N N . PRO A 1 89 ? -17.288 -1.276 6.012 1.00 93.62 89 PRO A N 1
ATOM 716 C CA . PRO A 1 89 ? -17.980 -1.338 4.727 1.00 93.62 89 PRO A CA 1
ATOM 717 C C . PRO A 1 89 ? -17.891 -2.715 4.047 1.00 93.62 89 PRO A C 1
ATOM 719 O O . PRO A 1 89 ? -18.516 -2.915 3.009 1.00 93.62 89 PRO A O 1
ATOM 722 N N . LEU A 1 90 ? -17.102 -3.654 4.577 1.00 96.62 90 LEU A N 1
ATOM 723 C CA . LEU A 1 90 ? -16.854 -4.949 3.943 1.00 96.62 90 LEU A CA 1
ATOM 724 C C . LEU A 1 90 ? -17.988 -5.943 4.222 1.00 96.62 90 LEU A C 1
ATOM 726 O O . LEU A 1 90 ? -18.619 -5.864 5.277 1.00 96.62 90 LEU A O 1
ATOM 730 N N . PRO A 1 91 ? -18.202 -6.932 3.333 1.00 97.44 91 PRO A N 1
ATOM 731 C CA . PRO A 1 91 ? -19.230 -7.955 3.506 1.00 97.44 91 PRO A CA 1
ATOM 732 C C . PRO A 1 91 ? -18.804 -9.104 4.452 1.00 97.44 91 PRO A C 1
ATOM 734 O O . PRO A 1 91 ? -19.363 -10.197 4.403 1.00 97.44 91 PRO A O 1
ATOM 737 N N . TRP A 1 92 ? -17.795 -8.892 5.304 1.00 98.06 92 TRP A N 1
ATOM 738 C CA . TRP A 1 92 ? -17.339 -9.844 6.322 1.00 98.06 92 TRP A CA 1
ATOM 739 C C . TRP A 1 92 ? -16.891 -9.115 7.590 1.00 98.06 92 TRP A C 1
ATOM 741 O O . TRP A 1 92 ? -16.546 -7.933 7.549 1.00 98.06 92 TRP A O 1
ATOM 751 N N . VAL A 1 93 ? -16.888 -9.829 8.720 1.00 97.69 93 VAL A N 1
ATOM 752 C CA . VAL A 1 93 ? -16.402 -9.315 10.011 1.00 97.69 93 VAL A CA 1
ATOM 753 C C . VAL A 1 93 ? -14.920 -8.959 9.905 1.00 97.69 93 VAL A C 1
ATOM 755 O O . VAL A 1 93 ? -14.142 -9.720 9.325 1.00 97.69 93 VAL A O 1
ATOM 758 N N . ARG A 1 94 ? -14.517 -7.807 10.450 1.00 95.88 94 ARG A N 1
ATOM 759 C CA . ARG A 1 94 ? -13.123 -7.357 10.384 1.00 95.88 94 ARG A CA 1
ATOM 760 C C . ARG A 1 94 ? -12.669 -6.651 11.656 1.00 95.88 94 ARG A C 1
ATOM 762 O O . ARG A 1 94 ? -13.370 -5.796 12.187 1.00 95.88 94 ARG A O 1
ATOM 769 N N . SER A 1 95 ? -11.430 -6.943 12.039 1.00 93.88 95 SER A N 1
ATOM 770 C CA . SER A 1 95 ? -10.652 -6.169 13.006 1.00 93.88 95 SER A CA 1
ATOM 771 C C . SER A 1 95 ? -9.682 -5.223 12.291 1.00 93.88 95 SER A C 1
ATOM 773 O O . SER A 1 95 ? -9.180 -5.537 11.205 1.00 93.88 95 SER A O 1
ATOM 775 N N . GLY A 1 96 ? -9.398 -4.055 12.867 1.00 92.31 96 GLY A N 1
ATOM 776 C CA . GLY A 1 96 ? -8.471 -3.107 12.250 1.00 92.31 96 GLY A CA 1
ATOM 777 C C . GLY A 1 96 ? -7.991 -1.985 13.160 1.00 92.31 96 GLY A C 1
ATOM 778 O O . GLY A 1 96 ? -8.649 -1.616 14.132 1.00 92.31 96 GLY A O 1
ATOM 779 N N . LEU A 1 97 ? -6.831 -1.431 12.804 1.00 93.25 97 LEU A N 1
ATOM 780 C CA . LEU A 1 97 ? -6.284 -0.228 13.417 1.00 93.25 97 LEU A CA 1
ATOM 781 C C . LEU A 1 97 ? -7.095 0.995 12.979 1.00 93.25 97 LEU A C 1
ATOM 783 O O . LEU A 1 97 ? -7.136 1.336 11.798 1.00 93.25 97 LEU A O 1
ATOM 787 N N . VAL A 1 98 ? -7.678 1.689 13.948 1.00 95.44 98 VAL A N 1
ATOM 788 C CA . VAL A 1 98 ? -8.319 2.989 13.757 1.00 95.44 98 VAL A CA 1
ATOM 789 C C . VAL A 1 98 ? -7.313 4.077 14.112 1.00 95.44 98 VAL A C 1
ATOM 791 O O . VAL A 1 98 ? -6.640 3.978 15.133 1.00 95.44 98 VAL A O 1
ATOM 794 N N . THR A 1 99 ? -7.202 5.109 13.272 1.00 95.75 99 THR A N 1
ATOM 795 C CA . THR A 1 99 ? -6.362 6.294 13.514 1.00 95.75 99 THR A CA 1
ATOM 796 C C . THR A 1 99 ? -7.184 7.542 13.234 1.00 95.75 99 THR A C 1
ATOM 798 O O . THR A 1 99 ? -7.628 7.740 12.105 1.00 95.75 99 THR A O 1
ATOM 801 N N . ILE A 1 100 ? -7.404 8.377 14.249 1.00 95.06 100 ILE A N 1
ATOM 802 C CA . ILE A 1 100 ? -8.195 9.605 14.123 1.00 95.06 100 ILE A CA 1
ATOM 803 C C . ILE A 1 100 ? -7.516 10.780 14.819 1.00 95.06 100 ILE A C 1
ATOM 805 O O . ILE A 1 100 ? -6.803 10.617 15.812 1.00 95.06 100 ILE A O 1
ATOM 809 N N . LEU A 1 101 ? -7.790 11.986 14.325 1.00 95.06 101 LEU A N 1
ATOM 810 C CA . LEU A 1 101 ? -7.441 13.208 15.036 1.00 95.06 101 LEU A CA 1
ATOM 811 C C . LEU A 1 101 ? -8.385 13.374 16.234 1.00 95.06 101 LEU A C 1
ATOM 813 O O . LEU A 1 101 ? -9.600 13.485 16.072 1.00 95.06 101 LEU A O 1
ATOM 817 N N . GLN A 1 102 ? -7.824 13.427 17.435 1.00 92.25 102 GLN A N 1
ATOM 818 C CA . GLN A 1 102 ? -8.553 13.611 18.678 1.00 92.25 102 GLN A CA 1
ATOM 819 C C . GLN A 1 102 ? -7.777 14.549 19.601 1.00 92.25 102 GLN A C 1
ATOM 821 O O . GLN A 1 102 ? -6.674 14.236 20.032 1.00 92.25 102 GLN A O 1
ATOM 826 N N . LYS A 1 103 ? -8.371 15.698 19.930 1.00 90.50 103 LYS A N 1
ATOM 827 C CA . LYS A 1 103 ? -7.750 16.690 20.825 1.00 90.50 103 LYS A CA 1
ATOM 828 C C . LYS A 1 103 ? -7.950 16.357 22.301 1.00 90.50 103 LYS A C 1
ATOM 830 O O . LYS A 1 103 ? -7.177 16.799 23.144 1.00 90.50 103 LYS A O 1
ATOM 835 N N . ASN A 1 104 ? -9.002 15.604 22.618 1.00 87.94 104 ASN A N 1
ATOM 836 C CA . ASN A 1 104 ? -9.289 15.221 23.992 1.00 87.94 104 ASN A CA 1
ATOM 837 C C . ASN A 1 104 ? -8.339 14.106 24.435 1.00 87.94 104 ASN A C 1
ATOM 839 O O . ASN A 1 104 ? -8.061 13.167 23.684 1.00 87.94 104 ASN A O 1
ATOM 843 N N . ASN A 1 105 ? -7.888 14.175 25.684 1.00 88.31 105 ASN A N 1
ATOM 844 C CA . ASN A 1 105 ? -7.095 13.103 26.264 1.00 88.31 105 ASN A CA 1
ATOM 845 C C . ASN A 1 105 ? -7.998 11.911 26.619 1.00 88.31 105 ASN A C 1
ATOM 847 O O . ASN A 1 105 ? -8.606 11.877 27.686 1.00 88.31 105 ASN A O 1
ATOM 851 N N . ILE A 1 106 ? -8.118 10.959 25.695 1.00 92.94 106 ILE A N 1
ATOM 852 C CA . ILE A 1 106 ? -8.763 9.660 25.917 1.00 92.94 106 ILE A CA 1
ATOM 853 C C . ILE A 1 106 ? -7.702 8.675 26.406 1.00 92.94 106 ILE A C 1
ATOM 855 O O . ILE A 1 106 ? -6.671 8.531 25.751 1.00 92.94 106 ILE A O 1
ATOM 859 N N . VAL A 1 107 ? -7.975 8.007 27.531 1.00 91.56 107 VAL A N 1
ATOM 860 C CA . VAL A 1 107 ? -7.067 7.027 28.158 1.00 91.56 107 VAL A CA 1
ATOM 861 C C . VAL A 1 107 ? -7.452 5.575 27.865 1.00 91.56 107 VAL A C 1
ATOM 863 O O . VAL A 1 107 ? -6.585 4.708 27.845 1.00 91.56 107 VAL A O 1
ATOM 866 N N . ALA A 1 108 ? -8.731 5.308 27.609 1.00 93.06 108 ALA A N 1
ATOM 867 C CA . ALA A 1 108 ? -9.260 4.023 27.166 1.00 93.06 108 ALA A CA 1
ATOM 868 C C . ALA A 1 108 ? -10.614 4.228 26.479 1.00 93.06 108 ALA A C 1
ATOM 870 O O . ALA A 1 108 ? -11.249 5.280 26.627 1.00 93.06 108 ALA A O 1
ATOM 871 N N . LEU A 1 109 ? -11.054 3.209 25.745 1.00 95.12 109 LEU A N 1
ATOM 872 C CA . LEU A 1 109 ? -12.375 3.162 25.131 1.00 95.12 109 LEU A CA 1
ATOM 873 C C . LEU A 1 109 ? -13.127 1.922 25.605 1.00 95.12 109 LEU A C 1
ATOM 875 O O . LEU A 1 109 ? -12.544 0.850 25.680 1.00 95.12 109 LEU A O 1
ATOM 879 N N . GLU A 1 110 ? -14.418 2.053 25.872 1.00 95.25 110 GLU A N 1
ATOM 880 C CA . GLU A 1 110 ? -15.327 0.916 26.005 1.00 95.25 110 GLU A CA 1
ATOM 881 C C . GLU A 1 110 ? -16.023 0.674 24.668 1.00 95.25 110 GLU A C 1
ATOM 883 O O . GLU A 1 110 ? -16.606 1.595 24.092 1.00 95.25 110 GLU A O 1
ATOM 888 N N . ASN A 1 111 ? -15.968 -0.558 24.172 1.00 95.56 111 ASN A N 1
ATOM 889 C CA . ASN A 1 111 ? -16.758 -1.002 23.036 1.00 95.56 111 ASN A CA 1
ATOM 890 C C . ASN A 1 111 ? -18.177 -1.355 23.499 1.00 95.56 111 ASN A C 1
ATOM 892 O O . ASN A 1 111 ? -18.391 -2.402 24.104 1.00 95.56 111 ASN A O 1
ATOM 896 N N . LEU A 1 112 ? -19.164 -0.532 23.151 1.00 95.56 112 LEU A N 1
ATOM 897 C CA . LEU A 1 112 ? -20.546 -0.722 23.597 1.00 95.56 112 LEU A CA 1
ATOM 898 C C . LEU A 1 112 ? -21.215 -1.993 23.055 1.00 95.56 112 LEU A C 1
ATOM 900 O O . LEU A 1 112 ? -22.239 -2.403 23.594 1.00 95.56 112 LEU A O 1
ATOM 904 N N . SER A 1 113 ? -20.684 -2.624 21.998 1.00 91.94 113 SER A N 1
ATOM 905 C CA . SER A 1 113 ? -21.249 -3.886 21.500 1.00 91.94 113 SER A CA 1
ATOM 906 C C . SER A 1 113 ? -20.843 -5.102 22.336 1.00 91.94 113 SER A C 1
ATOM 908 O O . SER A 1 113 ? -21.545 -6.110 22.313 1.00 91.94 113 SER A O 1
ATOM 910 N N . THR A 1 114 ? -19.731 -5.019 23.071 1.00 93.12 114 THR A N 1
ATOM 911 C CA . THR A 1 114 ? -19.152 -6.142 23.832 1.00 93.12 114 THR A CA 1
ATOM 912 C C . THR A 1 114 ? -18.970 -5.842 25.321 1.00 93.12 114 THR A C 1
ATOM 914 O O . THR A 1 114 ? -18.804 -6.772 26.106 1.00 93.12 114 THR A O 1
ATOM 917 N N . GLY A 1 115 ? -18.983 -4.566 25.718 1.00 92.62 115 GLY A N 1
ATOM 918 C CA . GLY A 1 115 ? -18.585 -4.095 27.049 1.00 92.62 115 GLY A CA 1
ATOM 919 C C . GLY A 1 115 ? -17.070 -4.139 27.292 1.00 92.62 115 GLY A C 1
ATOM 920 O O . GLY A 1 115 ? -16.615 -3.916 28.412 1.00 92.62 115 GLY A O 1
ATOM 921 N N . GLU A 1 116 ? -16.263 -4.464 26.277 1.00 92.31 116 GLU A N 1
ATOM 922 C CA . GLU A 1 116 ? -14.811 -4.572 26.425 1.00 92.31 116 GLU A CA 1
ATOM 923 C C . GLU A 1 116 ? -14.167 -3.185 26.553 1.00 92.31 116 GLU A C 1
ATOM 925 O O . GLU A 1 116 ? -14.348 -2.323 25.693 1.00 92.31 116 GLU A O 1
ATOM 930 N N . ILE A 1 117 ? -13.353 -2.992 27.596 1.00 92.50 117 ILE A N 1
ATOM 931 C CA . ILE A 1 117 ? -12.473 -1.825 27.725 1.00 92.50 117 ILE A CA 1
ATOM 932 C C . ILE A 1 117 ? -11.153 -2.122 27.011 1.00 92.50 117 ILE A C 1
ATOM 934 O O . ILE A 1 117 ? -10.428 -3.048 27.386 1.00 92.50 117 ILE A O 1
ATOM 938 N N . ILE A 1 118 ? -10.827 -1.315 26.005 1.00 91.00 118 ILE A N 1
ATOM 939 C CA . ILE A 1 118 ? -9.646 -1.464 25.155 1.00 91.00 118 ILE A CA 1
ATOM 940 C C . ILE A 1 118 ? -8.635 -0.327 25.374 1.00 91.00 118 ILE A C 1
ATOM 942 O O . ILE A 1 118 ? -9.027 0.819 25.645 1.00 91.00 118 ILE A O 1
ATOM 946 N N . PRO A 1 119 ? -7.327 -0.622 25.248 1.00 91.00 119 PRO A N 1
ATOM 947 C CA . PRO A 1 119 ? -6.293 0.398 25.309 1.00 91.00 119 PRO A CA 1
ATOM 948 C C . PRO A 1 119 ? -6.351 1.316 24.084 1.00 91.00 119 PRO A C 1
ATOM 950 O O . PRO A 1 119 ? -6.827 0.943 23.008 1.00 91.00 119 PRO A O 1
ATOM 953 N N . VAL A 1 120 ? -5.817 2.523 24.252 1.00 91.69 120 VAL A N 1
ATOM 954 C CA . VAL A 1 120 ? -5.603 3.478 23.164 1.00 91.69 120 VAL A CA 1
ATOM 955 C C . VAL A 1 120 ? -4.180 4.013 23.225 1.00 91.69 120 VAL A C 1
ATOM 957 O O . VAL A 1 120 ? -3.613 4.159 24.305 1.00 91.69 120 VAL A O 1
ATOM 960 N N . HIS A 1 121 ? -3.633 4.379 22.073 1.00 90.81 121 HIS A N 1
ATOM 961 C CA . HIS A 1 121 ? -2.421 5.178 21.980 1.00 90.81 121 HIS A CA 1
ATOM 962 C C . HIS A 1 121 ? -2.812 6.596 21.561 1.00 90.81 121 HIS A C 1
ATOM 964 O O . HIS A 1 121 ? -3.325 6.794 20.460 1.00 90.81 121 HIS A O 1
ATOM 970 N N . ASN A 1 122 ? -2.611 7.581 22.437 1.00 90.88 122 ASN A N 1
ATOM 971 C CA . ASN A 1 122 ? -2.999 8.971 22.191 1.00 90.88 122 ASN A CA 1
ATOM 972 C C . ASN A 1 122 ? -1.782 9.897 22.297 1.00 90.88 122 ASN A C 1
ATOM 974 O O . ASN A 1 122 ? -1.362 10.268 23.394 1.00 90.88 122 ASN A O 1
ATOM 978 N N . LYS A 1 123 ? -1.193 10.262 21.155 1.00 90.62 123 LYS A N 1
ATOM 979 C CA . LYS A 1 123 ? 0.021 11.088 21.099 1.00 90.62 123 LYS A CA 1
ATOM 980 C C . LYS A 1 123 ? -0.089 12.138 20.003 1.00 90.62 123 LYS A C 1
ATOM 982 O O . LYS A 1 123 ? -0.417 11.825 18.866 1.00 90.62 123 LYS A O 1
ATOM 987 N N . GLY A 1 124 ? 0.201 13.397 20.337 1.00 90.88 124 GLY A N 1
ATOM 988 C CA . GLY A 1 124 ? 0.178 14.496 19.363 1.00 90.88 124 GLY A CA 1
ATOM 989 C C . GLY A 1 124 ? -1.204 14.751 18.747 1.00 90.88 124 GLY A C 1
ATOM 990 O O . GLY A 1 124 ? -1.289 15.095 17.574 1.00 90.88 124 GLY A O 1
ATOM 991 N N . ASN A 1 125 ? -2.276 14.565 19.526 1.00 93.50 125 ASN A N 1
ATOM 992 C CA . ASN A 1 125 ? -3.675 14.574 19.075 1.00 93.50 125 ASN A CA 1
ATOM 993 C C . ASN A 1 125 ? -4.034 13.465 18.073 1.00 93.50 125 ASN A C 1
ATOM 995 O O . ASN A 1 125 ? -5.048 13.568 17.386 1.00 93.50 125 ASN A O 1
ATOM 999 N N . ILE A 1 126 ? -3.220 12.418 17.957 1.00 94.19 126 ILE A N 1
ATOM 1000 C CA . ILE A 1 126 ? -3.520 11.246 17.141 1.00 94.19 126 ILE A CA 1
ATOM 1001 C C . ILE A 1 126 ? -3.910 10.125 18.096 1.00 94.19 126 ILE A C 1
ATOM 1003 O O . ILE A 1 126 ? -3.069 9.610 18.833 1.00 94.19 126 ILE A O 1
ATOM 1007 N N . LEU A 1 127 ? -5.192 9.765 18.075 1.00 94.75 127 LEU A N 1
ATOM 1008 C CA . LEU A 1 127 ? -5.721 8.623 18.804 1.00 94.75 127 LEU A CA 1
ATOM 1009 C C . LEU A 1 127 ? -5.709 7.401 17.894 1.00 94.75 127 LEU A C 1
ATOM 1011 O O . LEU A 1 127 ? -6.264 7.429 16.792 1.00 94.75 127 LEU A O 1
ATOM 1015 N N . ARG A 1 128 ? -5.121 6.318 18.390 1.00 94.31 128 ARG A N 1
ATOM 1016 C CA . ARG A 1 128 ? -5.101 5.017 17.739 1.00 94.31 128 ARG A CA 1
ATOM 1017 C C . ARG A 1 128 ? -5.637 3.940 18.674 1.00 94.31 128 ARG A C 1
ATOM 1019 O O . ARG A 1 128 ? -5.382 3.989 19.875 1.00 94.31 128 ARG A O 1
ATOM 1026 N N . PHE A 1 129 ? -6.366 2.975 18.129 1.00 93.69 129 PHE A N 1
ATOM 1027 C CA . PHE A 1 129 ? -6.848 1.792 18.850 1.00 93.69 129 PHE A CA 1
ATOM 1028 C C . PHE A 1 129 ? -7.209 0.673 17.870 1.00 93.69 129 PHE A C 1
ATOM 1030 O O . PHE A 1 129 ? -7.412 0.931 16.681 1.00 93.69 129 PHE A O 1
ATOM 1037 N N . ILE A 1 130 ? -7.298 -0.566 18.355 1.00 92.50 130 ILE A N 1
ATOM 1038 C CA . ILE A 1 130 ? -7.754 -1.704 17.550 1.00 92.50 130 ILE A CA 1
ATOM 1039 C C . ILE A 1 130 ? -9.258 -1.889 17.753 1.00 92.50 130 ILE A C 1
ATOM 1041 O O . ILE A 1 130 ? -9.714 -2.219 18.845 1.00 92.50 130 ILE A O 1
ATOM 1045 N N . ALA A 1 131 ? -10.031 -1.692 16.690 1.00 95.06 131 ALA A N 1
ATOM 1046 C CA . ALA A 1 131 ? -11.446 -2.026 16.654 1.00 95.06 131 ALA A CA 1
ATOM 1047 C C . ALA A 1 131 ? -11.572 -3.507 16.269 1.00 95.06 131 ALA A C 1
ATOM 1049 O O . ALA A 1 131 ? -11.267 -3.861 15.130 1.00 95.06 131 ALA A O 1
ATOM 1050 N N . LYS A 1 132 ? -11.945 -4.372 17.220 1.00 93.31 132 LYS A N 1
ATOM 1051 C CA . LYS A 1 132 ? -12.056 -5.822 17.003 1.00 93.31 132 LYS A CA 1
ATOM 1052 C C . LYS A 1 132 ? -13.451 -6.223 16.523 1.00 93.31 132 LYS A C 1
ATOM 1054 O O . LYS A 1 132 ? -14.445 -5.673 16.990 1.00 93.31 132 LYS A O 1
ATOM 1059 N N . ASP A 1 133 ? -13.489 -7.181 15.602 1.00 95.12 133 ASP A N 1
ATOM 1060 C CA . ASP A 1 133 ? -14.675 -7.922 15.164 1.00 95.12 133 ASP A CA 1
ATOM 1061 C C . ASP A 1 133 ? -15.873 -7.045 14.771 1.00 95.12 133 ASP A C 1
ATOM 1063 O O . ASP A 1 133 ? -17.023 -7.312 15.124 1.00 95.12 133 ASP A O 1
ATOM 1067 N N . ILE A 1 134 ? -15.616 -5.988 13.995 1.00 97.31 134 ILE A N 1
ATOM 1068 C CA . ILE A 1 134 ? -16.671 -5.095 13.516 1.00 97.31 134 ILE A CA 1
ATOM 1069 C C . ILE A 1 134 ? -17.549 -5.846 12.504 1.00 97.31 134 ILE A C 1
ATOM 1071 O O . ILE A 1 134 ? -17.013 -6.356 11.510 1.00 97.31 134 ILE A O 1
ATOM 1075 N N . PRO A 1 135 ? -18.881 -5.916 12.711 1.00 97.00 135 PRO A N 1
ATOM 1076 C CA . PRO A 1 135 ? -19.773 -6.695 11.857 1.00 97.00 135 PRO A CA 1
ATOM 1077 C C . PRO A 1 135 ? -19.712 -6.302 10.378 1.00 97.00 135 PRO A C 1
ATOM 1079 O O . PRO A 1 135 ? -19.463 -5.145 10.044 1.00 97.00 135 PRO A O 1
ATOM 1082 N N . SER A 1 136 ? -19.982 -7.266 9.494 1.00 97.25 136 SER A N 1
ATOM 1083 C CA . SER A 1 136 ? -20.138 -7.044 8.048 1.00 97.25 136 SER A CA 1
ATOM 1084 C C . SER A 1 136 ? -21.152 -5.939 7.760 1.00 97.25 136 SER A C 1
ATOM 1086 O O . SER A 1 136 ? -22.279 -6.020 8.248 1.00 97.25 136 SER A O 1
ATOM 1088 N N . SER A 1 137 ? -20.782 -4.950 6.940 1.00 95.19 137 SER A N 1
ATOM 1089 C CA . SER A 1 137 ? -21.627 -3.789 6.603 1.00 95.19 137 SER A CA 1
ATOM 1090 C C . SER A 1 137 ? -22.277 -3.141 7.838 1.00 95.19 137 SER A C 1
ATOM 1092 O O . SER A 1 137 ? -23.392 -2.625 7.774 1.00 95.19 137 SER A O 1
ATOM 1094 N N . GLY A 1 138 ? -21.600 -3.218 8.984 1.00 94.25 138 GLY A N 1
ATOM 1095 C CA . GLY A 1 138 ? -22.105 -2.818 10.290 1.00 94.25 138 GLY A CA 1
ATOM 1096 C C . GLY A 1 138 ? -21.148 -1.870 10.997 1.00 94.25 138 GLY A C 1
ATOM 1097 O O . GLY A 1 138 ? -20.141 -1.436 10.440 1.00 94.25 138 GLY A O 1
ATOM 1098 N N . TYR A 1 139 ? -21.465 -1.522 12.240 1.00 95.62 139 TYR A N 1
ATOM 1099 C CA . TYR A 1 139 ? -20.649 -0.607 13.031 1.00 95.62 139 TYR A CA 1
ATOM 1100 C C . TYR A 1 139 ? -20.529 -1.058 14.485 1.00 95.62 139 TYR A C 1
ATOM 1102 O O . TYR A 1 139 ? -21.354 -1.823 14.982 1.00 95.62 139 TYR A O 1
ATOM 1110 N N . ALA A 1 140 ? -19.522 -0.530 15.176 1.00 96.38 140 ALA A N 1
ATOM 1111 C CA . ALA A 1 140 ? -19.452 -0.527 16.632 1.00 96.38 140 ALA A CA 1
ATOM 1112 C C . ALA A 1 140 ? -19.263 0.903 17.147 1.00 96.38 140 ALA A C 1
ATOM 1114 O O . ALA A 1 140 ? -18.738 1.775 16.445 1.00 96.38 140 ALA A O 1
ATOM 1115 N N . THR A 1 141 ? -19.722 1.144 18.373 1.00 97.00 141 THR A N 1
ATOM 1116 C CA . THR A 1 141 ? -19.613 2.447 19.037 1.00 97.00 141 THR A CA 1
ATOM 1117 C C . THR A 1 141 ? -18.689 2.322 20.232 1.00 97.00 141 THR A C 1
ATOM 1119 O O . THR A 1 141 ? -18.864 1.434 21.061 1.00 97.00 141 THR A O 1
ATOM 1122 N N . PHE A 1 142 ? -17.730 3.233 20.318 1.00 96.75 142 PHE A N 1
ATOM 1123 C CA . PHE A 1 142 ? -16.720 3.285 21.359 1.00 96.75 142 PHE A CA 1
ATOM 1124 C C . PHE A 1 142 ? -16.874 4.572 22.162 1.00 96.75 142 PHE A C 1
ATOM 1126 O O . PHE A 1 142 ? -16.975 5.654 21.574 1.00 96.75 142 PHE A O 1
ATOM 1133 N N . VAL A 1 143 ? -16.867 4.477 23.488 1.00 96.25 143 VAL A N 1
ATOM 1134 C CA . VAL A 1 143 ? -16.996 5.638 24.383 1.00 96.25 143 VAL A CA 1
ATOM 1135 C C . VAL A 1 143 ? -15.754 5.798 25.262 1.00 96.25 143 VAL A C 1
ATOM 1137 O O . VAL A 1 143 ? -15.196 4.794 25.701 1.00 96.25 143 VAL A O 1
ATOM 1140 N N . PRO A 1 144 ? -15.275 7.030 25.519 1.00 95.81 144 PRO A N 1
ATOM 1141 C CA . PRO A 1 144 ? -14.166 7.257 26.437 1.00 95.81 144 PRO A CA 1
ATOM 1142 C C . PRO A 1 144 ? -14.507 6.803 27.856 1.00 95.81 144 PRO A C 1
ATOM 1144 O O . PRO A 1 144 ? -15.543 7.186 28.399 1.00 95.81 144 PRO A O 1
ATOM 1147 N N . VAL A 1 145 ? -13.590 6.073 28.483 1.00 93.81 145 VAL A N 1
ATOM 1148 C CA . VAL A 1 145 ? -13.674 5.700 29.901 1.00 93.81 145 VAL A CA 1
ATOM 1149 C C . VAL A 1 145 ? -12.476 6.242 30.675 1.00 93.81 145 VAL A C 1
ATOM 1151 O O . VAL A 1 145 ? -11.440 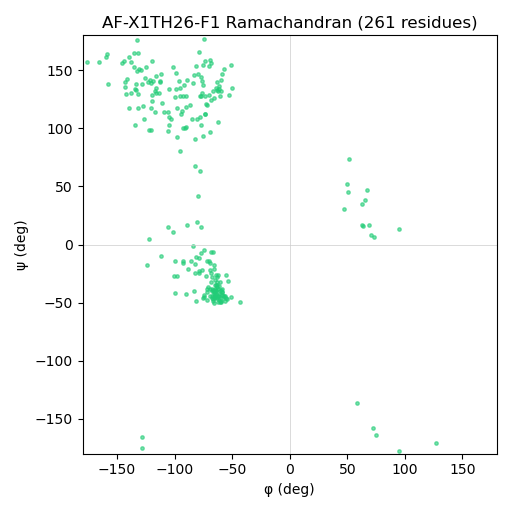6.575 30.097 1.00 93.81 145 VAL A O 1
ATOM 1154 N N . LYS A 1 146 ? -12.636 6.388 31.995 1.00 87.25 146 LYS A N 1
ATOM 1155 C CA . LYS A 1 146 ? -11.620 6.991 32.876 1.00 87.25 146 LYS A CA 1
ATOM 1156 C C . LYS A 1 146 ? -10.523 6.018 33.308 1.00 87.25 146 LYS A C 1
ATOM 1158 O O . LYS A 1 146 ? -9.481 6.469 33.771 1.00 87.25 146 LYS A O 1
ATOM 1163 N N . GLU A 1 147 ? -10.748 4.716 33.159 1.00 82.12 147 GLU A N 1
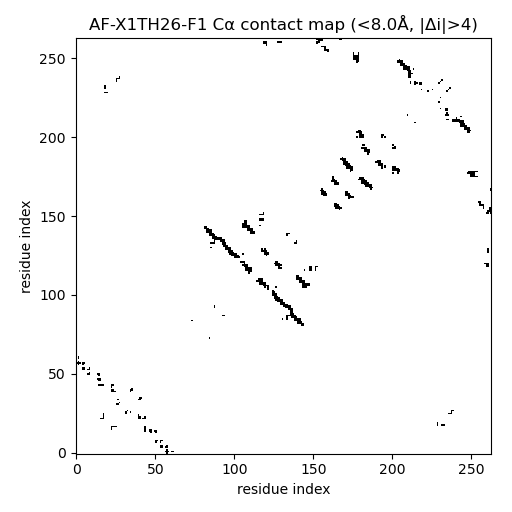ATOM 1164 C CA . GLU A 1 147 ? -9.844 3.672 33.637 1.00 82.12 147 GLU A CA 1
ATOM 1165 C C . GLU A 1 147 ? -9.516 2.689 32.513 1.00 82.12 147 GLU A C 1
ATOM 1167 O O . GLU A 1 147 ? -10.386 2.303 31.733 1.00 82.12 147 GLU A O 1
ATOM 1172 N N . GLN A 1 148 ? -8.247 2.293 32.427 1.00 75.56 148 GLN A N 1
ATOM 1173 C CA . GLN A 1 148 ? -7.810 1.212 31.548 1.00 75.56 148 GLN A CA 1
ATOM 1174 C C . GLN A 1 148 ? -8.034 -0.140 32.226 1.00 75.56 148 GLN A C 1
ATOM 1176 O O . GLN A 1 148 ? -7.828 -0.278 33.431 1.00 75.56 148 GLN A O 1
ATOM 1181 N N . ASN A 1 149 ? -8.360 -1.166 31.437 1.00 69.94 149 ASN A N 1
ATOM 1182 C CA . ASN A 1 149 ? -8.255 -2.549 31.888 1.00 69.94 149 ASN A CA 1
ATOM 1183 C C . ASN A 1 149 ? -6.892 -3.129 31.454 1.00 69.94 149 ASN A C 1
ATOM 1185 O O . ASN A 1 149 ? -6.680 -3.336 30.257 1.00 69.94 149 ASN A O 1
ATOM 1189 N N . PRO A 1 150 ? -5.966 -3.426 32.388 1.00 59.75 150 PRO A N 1
ATOM 1190 C CA . PRO A 1 150 ? -4.609 -3.870 32.057 1.00 59.75 150 PRO A CA 1
ATOM 1191 C C . PRO A 1 150 ? -4.530 -5.266 31.414 1.00 59.75 150 PRO A C 1
ATOM 1193 O O . PRO A 1 150 ? -3.453 -5.681 30.999 1.00 59.75 150 PRO A O 1
ATOM 1196 N N . LYS A 1 151 ? -5.640 -6.015 31.321 1.00 61.00 151 LYS A N 1
ATOM 1197 C CA . LYS A 1 151 ? -5.646 -7.397 30.805 1.00 61.00 151 LYS A CA 1
ATOM 1198 C C . LYS A 1 151 ? -5.649 -7.528 29.274 1.00 61.00 151 LYS A C 1
ATOM 1200 O O . LYS A 1 151 ? -5.438 -8.632 28.787 1.00 61.00 151 LYS A O 1
ATOM 1205 N N . ASN A 1 152 ? -5.862 -6.442 28.527 1.00 56.22 152 ASN A N 1
ATOM 1206 C CA . ASN A 1 152 ? -6.124 -6.494 27.078 1.00 56.22 152 ASN A CA 1
ATOM 1207 C C . ASN A 1 152 ? -4.951 -6.041 26.188 1.00 56.22 152 ASN A C 1
ATOM 1209 O O . ASN A 1 152 ? -5.148 -5.789 24.999 1.00 56.22 152 ASN A O 1
ATOM 1213 N N . VAL A 1 153 ? -3.734 -5.943 26.731 1.00 57.72 153 VAL A N 1
ATOM 1214 C CA . VAL A 1 153 ? -2.537 -5.609 25.944 1.00 57.72 153 VAL A CA 1
ATOM 1215 C C . VAL A 1 153 ? -1.901 -6.904 25.437 1.00 57.72 153 VAL A C 1
ATOM 1217 O O . VAL A 1 153 ? -1.246 -7.624 26.187 1.00 57.72 153 VAL A O 1
ATOM 1220 N N . THR A 1 154 ? -2.135 -7.234 24.169 1.00 59.38 154 THR A N 1
ATOM 1221 C CA . THR A 1 154 ? -1.375 -8.277 23.467 1.00 59.38 154 THR A CA 1
ATOM 1222 C C . THR A 1 154 ? -0.013 -7.693 23.109 1.00 59.38 154 THR A C 1
ATOM 1224 O O . THR A 1 154 ? 0.048 -6.575 22.614 1.00 59.38 154 THR A O 1
ATOM 1227 N N . THR A 1 155 ? 1.079 -8.394 23.409 1.00 59.88 155 THR A N 1
ATOM 1228 C CA . THR A 1 155 ? 2.424 -7.834 23.236 1.00 59.88 155 THR A CA 1
ATOM 1229 C C . THR A 1 155 ? 2.983 -8.203 21.865 1.00 59.88 155 THR A C 1
ATOM 1231 O O . THR A 1 155 ? 3.514 -9.302 21.694 1.00 59.88 155 THR A O 1
ATOM 1234 N N . THR A 1 156 ? 2.933 -7.282 20.899 1.00 70.31 156 THR A N 1
ATOM 1235 C CA . THR A 1 156 ? 3.862 -7.334 19.762 1.00 70.31 156 THR A CA 1
ATOM 1236 C C . THR A 1 156 ? 5.290 -7.187 20.286 1.00 70.31 156 THR A C 1
ATOM 1238 O O . THR A 1 156 ? 5.592 -6.280 21.067 1.00 70.31 156 THR A O 1
ATOM 1241 N N . ILE A 1 157 ? 6.195 -8.057 19.845 1.00 79.62 157 ILE A N 1
ATOM 1242 C CA . ILE A 1 157 ? 7.619 -7.970 20.171 1.00 79.62 157 ILE A CA 1
ATOM 1243 C C . ILE A 1 157 ? 8.323 -7.291 19.006 1.00 79.62 157 ILE A C 1
ATOM 1245 O O . ILE A 1 157 ? 8.359 -7.832 17.906 1.00 79.62 157 ILE A O 1
ATOM 1249 N N . ALA A 1 158 ? 8.916 -6.129 19.261 1.00 87.62 158 ALA A N 1
ATOM 1250 C CA . ALA A 1 158 ? 9.874 -5.503 18.363 1.00 87.62 158 ALA A CA 1
ATOM 1251 C C . ALA A 1 158 ? 11.276 -5.662 18.972 1.00 87.62 158 ALA A C 1
ATOM 1253 O O . ALA A 1 158 ? 11.659 -4.933 19.886 1.00 87.62 158 ALA A O 1
ATOM 1254 N N . ASP A 1 159 ? 12.017 -6.665 18.506 1.00 89.44 159 ASP A N 1
ATOM 1255 C CA . ASP A 1 159 ? 13.378 -6.960 18.948 1.00 89.44 159 ASP A CA 1
ATOM 1256 C C . ASP A 1 159 ? 14.382 -6.357 17.965 1.00 89.44 159 ASP A C 1
ATOM 1258 O O . ASP A 1 159 ? 14.778 -6.967 16.968 1.00 89.44 159 ASP A O 1
ATOM 1262 N N . GLU A 1 160 ? 14.806 -5.134 18.271 1.00 91.19 160 GLU A N 1
ATOM 1263 C CA . GLU A 1 160 ? 15.811 -4.419 17.488 1.00 91.19 160 GLU A CA 1
ATOM 1264 C C . GLU A 1 160 ? 17.161 -5.149 17.466 1.00 91.19 160 GLU A C 1
ATOM 1266 O O . GLU A 1 160 ? 17.836 -5.164 16.438 1.00 91.19 160 GLU A O 1
ATOM 1271 N N . LYS A 1 161 ? 17.551 -5.811 18.563 1.00 90.19 161 LYS A N 1
ATOM 1272 C CA . LYS A 1 161 ? 18.834 -6.530 18.6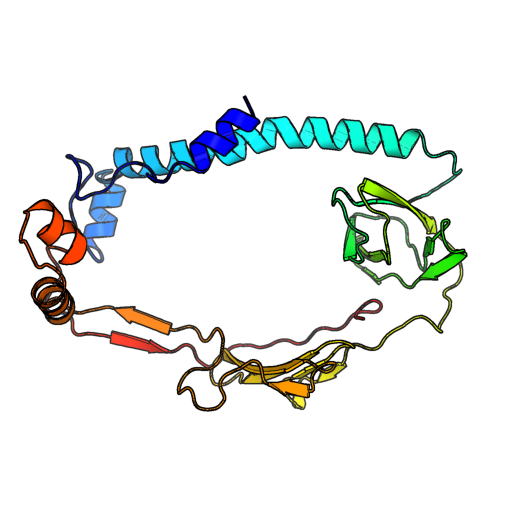32 1.00 90.19 161 LYS A CA 1
ATOM 1273 C C . LYS A 1 161 ? 18.810 -7.799 17.785 1.00 90.19 161 LYS A C 1
ATOM 1275 O O . LYS A 1 161 ? 19.813 -8.132 17.158 1.00 90.19 161 LYS A O 1
ATOM 1280 N N . GLY A 1 162 ? 17.679 -8.497 17.767 1.00 91.94 162 GLY A N 1
ATOM 1281 C CA . GLY A 1 162 ? 17.446 -9.696 16.960 1.00 91.94 162 GLY A CA 1
ATOM 1282 C C . GLY A 1 162 ? 17.002 -9.425 15.522 1.00 91.94 162 GLY A C 1
ATOM 1283 O O . GLY A 1 162 ? 16.813 -10.377 14.765 1.00 91.94 162 GLY A O 1
ATOM 1284 N N . ASN A 1 163 ? 16.842 -8.154 15.143 1.00 94.75 163 ASN A N 1
ATOM 1285 C CA . ASN A 1 163 ? 16.256 -7.702 13.884 1.00 94.75 163 ASN A CA 1
ATOM 1286 C C . ASN A 1 163 ? 14.914 -8.362 13.546 1.00 94.75 163 ASN A C 1
ATOM 1288 O O . ASN A 1 163 ? 14.733 -8.949 12.475 1.00 94.75 163 ASN A O 1
ATOM 1292 N N . MET A 1 164 ? 13.981 -8.318 14.489 1.00 94.81 164 MET A N 1
ATOM 1293 C CA . MET A 1 164 ? 12.786 -9.143 14.432 1.00 94.81 164 MET A CA 1
ATOM 1294 C C . MET A 1 164 ? 11.554 -8.394 14.922 1.00 94.81 164 MET A C 1
ATOM 1296 O O . MET A 1 164 ? 11.607 -7.659 15.906 1.00 94.81 164 MET A O 1
ATOM 1300 N N . ILE A 1 165 ? 10.428 -8.641 14.260 1.00 94.12 165 ILE A N 1
ATOM 1301 C CA . ILE A 1 165 ? 9.103 -8.292 14.766 1.00 94.12 165 ILE A CA 1
ATOM 1302 C C . ILE A 1 165 ? 8.246 -9.553 14.864 1.00 94.12 165 ILE A C 1
ATOM 1304 O O . ILE A 1 165 ? 8.336 -10.444 14.019 1.00 94.12 165 ILE A O 1
ATOM 1308 N N . GLU A 1 166 ? 7.429 -9.655 15.902 1.00 92.38 166 GLU A N 1
ATOM 1309 C CA . GLU A 1 166 ? 6.572 -10.814 16.134 1.00 92.38 166 GLU A CA 1
ATOM 1310 C C . GLU A 1 166 ? 5.226 -10.386 16.720 1.00 92.38 166 GLU A C 1
ATOM 1312 O O . GLU A 1 166 ? 5.185 -9.590 17.656 1.00 92.38 166 GLU A O 1
ATOM 1317 N N . ASN A 1 167 ? 4.137 -10.950 16.198 1.00 89.62 167 ASN A N 1
ATOM 1318 C CA . ASN A 1 167 ? 2.797 -10.850 16.778 1.00 89.62 167 ASN A CA 1
ATOM 1319 C C . ASN A 1 167 ? 2.169 -12.247 16.940 1.00 89.62 167 ASN A C 1
ATOM 1321 O O . ASN A 1 167 ? 2.863 -13.268 16.892 1.00 89.62 167 ASN A O 1
ATOM 1325 N N . GLU A 1 168 ? 0.858 -12.328 17.171 1.00 87.75 168 GLU A N 1
ATOM 1326 C CA . GLU A 1 168 ? 0.163 -13.613 17.338 1.00 87.75 168 GLU A CA 1
ATOM 1327 C C . GLU A 1 168 ? 0.178 -14.497 16.073 1.00 87.75 168 GLU A C 1
ATOM 1329 O O . GLU A 1 168 ? 0.162 -15.724 16.187 1.00 87.75 168 GLU A O 1
ATOM 1334 N N . TYR A 1 169 ? 0.295 -13.898 14.882 1.00 91.69 169 TYR A N 1
ATOM 1335 C CA . TYR A 1 169 ? 0.207 -14.594 13.593 1.00 91.69 169 TYR A CA 1
ATOM 1336 C C . TYR A 1 169 ? 1.569 -14.887 12.970 1.00 91.69 169 TYR A C 1
ATOM 1338 O O . TYR A 1 169 ? 1.778 -15.971 12.429 1.00 91.69 169 TYR A O 1
ATOM 1346 N N . PHE A 1 170 ? 2.497 -13.935 13.035 1.00 95.38 170 PHE A N 1
ATOM 1347 C CA . PHE A 1 170 ? 3.739 -13.978 12.278 1.00 95.38 170 PHE A CA 1
ATOM 1348 C C . PHE A 1 170 ? 4.951 -13.660 13.136 1.00 95.38 170 PHE A C 1
ATOM 1350 O O . PHE A 1 170 ? 4.898 -12.848 14.059 1.00 95.38 170 PHE A O 1
ATOM 1357 N N . LYS A 1 171 ? 6.074 -14.262 12.752 1.00 95.94 171 LYS A N 1
ATOM 1358 C CA . LYS A 1 171 ? 7.412 -13.882 13.195 1.00 95.94 171 LYS A CA 1
ATOM 1359 C C . LYS A 1 171 ? 8.243 -13.514 11.977 1.00 95.94 171 LYS A C 1
ATOM 1361 O O . LYS A 1 171 ? 8.473 -14.357 11.114 1.00 95.94 171 LYS A O 1
ATOM 1366 N N . VAL A 1 172 ? 8.681 -12.265 11.911 1.00 96.81 172 VAL A N 1
ATOM 1367 C CA . VAL A 1 172 ? 9.381 -11.694 10.759 1.00 96.81 172 VAL A CA 1
ATOM 1368 C C . VAL A 1 172 ? 10.795 -11.312 11.166 1.00 96.81 172 VAL A C 1
ATOM 1370 O O . VAL A 1 172 ? 10.980 -10.615 12.162 1.00 96.81 172 VAL A O 1
ATOM 1373 N N . LYS A 1 173 ? 11.793 -11.737 10.386 1.00 96.19 173 LYS A N 1
ATOM 1374 C CA . LYS A 1 173 ? 13.188 -11.302 10.542 1.00 96.19 173 LYS A CA 1
ATOM 1375 C C . LYS A 1 173 ? 13.640 -10.458 9.365 1.00 96.19 173 LYS A C 1
ATOM 1377 O O . LYS A 1 173 ? 13.362 -10.774 8.207 1.00 96.19 173 LYS A O 1
ATOM 1382 N N . ILE A 1 174 ? 14.397 -9.422 9.681 1.00 95.25 174 ILE A N 1
ATOM 1383 C CA . ILE A 1 174 ? 14.964 -8.476 8.730 1.00 95.25 174 ILE A CA 1
ATOM 1384 C C . ILE A 1 174 ? 16.481 -8.659 8.726 1.00 95.25 174 ILE A C 1
ATOM 1386 O O . ILE A 1 174 ? 17.097 -8.864 9.769 1.00 95.25 174 ILE A O 1
ATOM 1390 N N . ASP A 1 175 ? 17.091 -8.571 7.551 1.00 93.25 175 ASP A N 1
ATOM 1391 C CA . ASP A 1 175 ? 18.536 -8.425 7.406 1.00 93.25 175 ASP A CA 1
ATOM 1392 C C . ASP A 1 175 ? 18.844 -6.969 7.023 1.00 93.25 175 ASP A C 1
ATOM 1394 O O . ASP A 1 175 ? 18.650 -6.587 5.863 1.00 93.25 175 ASP A O 1
ATOM 1398 N N . PRO A 1 176 ? 19.321 -6.127 7.962 1.00 92.31 176 PRO A N 1
ATOM 1399 C CA . PRO A 1 176 ? 19.670 -4.738 7.665 1.00 92.31 176 PRO A CA 1
ATOM 1400 C C . PRO A 1 176 ? 20.809 -4.596 6.648 1.00 92.31 176 PRO A C 1
ATOM 1402 O O . PRO A 1 176 ? 20.892 -3.580 5.952 1.00 92.31 176 PRO A O 1
ATOM 1405 N N . SER A 1 177 ? 21.691 -5.598 6.545 1.00 90.62 177 SER A N 1
ATOM 1406 C CA . SER A 1 177 ? 22.819 -5.563 5.614 1.00 90.62 177 SER A CA 1
ATOM 1407 C C . SER A 1 177 ? 22.338 -5.628 4.165 1.00 90.62 177 SER A C 1
ATOM 1409 O O . SER A 1 177 ? 22.821 -4.848 3.343 1.00 90.62 177 SER A O 1
ATOM 1411 N N . LYS A 1 178 ? 21.317 -6.452 3.896 1.00 88.31 178 LYS A N 1
ATOM 1412 C CA . LYS A 1 178 ? 20.621 -6.563 2.603 1.00 88.31 178 LYS A CA 1
ATOM 1413 C C . LYS A 1 178 ? 19.454 -5.584 2.445 1.00 88.31 178 LYS A C 1
ATOM 1415 O O . LYS A 1 178 ? 19.039 -5.290 1.331 1.00 88.31 178 LYS A O 1
ATOM 1420 N N . GLY A 1 179 ? 18.919 -5.065 3.548 1.00 91.94 179 GLY A N 1
ATOM 1421 C CA . GLY A 1 179 ? 17.707 -4.247 3.538 1.00 91.94 179 GLY A CA 1
ATOM 1422 C C . GLY A 1 179 ? 16.469 -5.028 3.108 1.00 91.94 179 GLY A C 1
ATOM 1423 O O . GLY A 1 179 ? 15.644 -4.508 2.365 1.00 91.94 179 GLY A O 1
ATOM 1424 N N . SER A 1 180 ? 16.366 -6.284 3.539 1.00 93.75 180 SER A N 1
ATOM 1425 C CA . SER A 1 180 ? 15.348 -7.223 3.065 1.00 93.75 180 SER A CA 1
ATOM 1426 C C . SER A 1 180 ? 14.756 -8.051 4.196 1.00 93.75 180 SER A C 1
ATOM 1428 O O . SER A 1 180 ? 15.411 -8.282 5.217 1.00 93.75 180 SER A O 1
ATOM 1430 N N . VAL A 1 181 ? 13.549 -8.572 3.987 1.00 95.69 181 VAL A N 1
ATOM 1431 C CA . VAL A 1 181 ? 12.974 -9.590 4.869 1.00 95.69 181 VAL A CA 1
ATOM 1432 C C . VAL A 1 181 ? 13.616 -10.934 4.538 1.00 95.69 181 VAL A C 1
ATOM 1434 O O . VAL A 1 181 ? 13.661 -11.339 3.379 1.00 95.69 181 VAL A O 1
ATOM 1437 N N . VAL A 1 182 ? 14.135 -11.621 5.551 1.00 95.19 182 VAL A N 1
ATOM 1438 C CA . VAL A 1 182 ? 14.831 -12.906 5.378 1.00 95.19 182 VAL A CA 1
ATOM 1439 C C . VAL A 1 182 ? 14.080 -14.079 5.975 1.00 95.19 182 VAL A C 1
ATOM 1441 O O . VAL A 1 182 ? 14.471 -15.201 5.730 1.00 95.19 182 VAL A O 1
ATOM 1444 N N . SER A 1 183 ? 13.015 -13.860 6.742 1.00 97.50 183 SER A N 1
ATOM 1445 C CA . SER A 1 183 ? 12.156 -14.935 7.246 1.00 97.50 183 SER A CA 1
ATOM 1446 C C . SER A 1 183 ? 10.790 -14.367 7.599 1.00 97.50 183 SER A C 1
ATOM 1448 O O . SER A 1 183 ? 10.707 -13.279 8.177 1.00 97.50 183 SER A O 1
ATOM 1450 N N . ILE A 1 184 ? 9.737 -15.099 7.246 1.00 98.12 184 ILE A N 1
ATOM 1451 C CA . ILE A 1 184 ? 8.363 -14.878 7.695 1.00 98.12 184 ILE A CA 1
ATOM 1452 C C . ILE A 1 184 ? 7.810 -16.249 8.081 1.00 98.12 184 ILE A C 1
ATOM 1454 O O . ILE A 1 184 ? 7.428 -17.045 7.223 1.00 98.12 184 ILE A O 1
ATOM 1458 N N . ILE A 1 185 ? 7.753 -16.517 9.382 1.00 98.25 185 ILE A N 1
ATOM 1459 C CA . ILE A 1 185 ? 7.122 -17.722 9.917 1.00 98.25 185 ILE 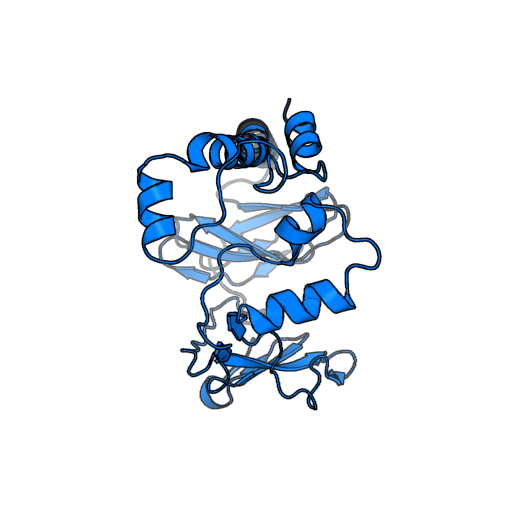A CA 1
ATOM 1460 C C . ILE A 1 185 ? 5.651 -17.426 10.187 1.00 98.25 185 ILE A C 1
ATOM 1462 O O . ILE A 1 185 ? 5.339 -16.589 11.037 1.00 98.25 185 ILE A O 1
ATOM 1466 N N . ASP A 1 186 ? 4.755 -18.145 9.513 1.00 97.88 186 ASP A N 1
ATOM 1467 C CA . ASP A 1 186 ? 3.350 -18.251 9.915 1.00 97.88 186 ASP A CA 1
ATOM 1468 C C . ASP A 1 186 ? 3.262 -19.156 11.149 1.00 97.88 186 ASP A C 1
ATOM 1470 O O . ASP A 1 186 ? 3.506 -20.361 11.076 1.00 97.88 186 ASP A O 1
ATOM 1474 N N . LYS A 1 187 ? 2.903 -18.582 12.298 1.00 96.00 187 LYS A N 1
ATOM 1475 C CA . LYS A 1 187 ? 2.857 -19.282 13.590 1.00 96.00 187 LYS A CA 1
ATOM 1476 C C . LYS A 1 187 ? 1.750 -20.329 13.650 1.00 96.00 187 LYS A C 1
ATOM 1478 O O . LYS A 1 187 ? 1.874 -21.286 14.411 1.00 96.00 187 LYS A O 1
ATOM 1483 N N . LYS A 1 188 ? 0.688 -20.183 12.852 1.00 96.06 188 LYS A N 1
ATOM 1484 C CA . LYS A 1 188 ? -0.417 -21.147 12.817 1.00 96.06 188 LYS A CA 1
ATOM 1485 C C . LYS A 1 188 ? -0.018 -22.417 12.079 1.00 96.06 188 LYS A C 1
ATOM 1487 O O . LYS A 1 188 ? -0.329 -23.511 12.542 1.00 96.06 188 LYS A O 1
ATOM 1492 N N . SER A 1 189 ? 0.630 -22.281 10.923 1.00 97.56 189 SER A N 1
ATOM 1493 C CA . SER A 1 189 ? 1.044 -23.434 10.114 1.00 97.56 189 SER A CA 1
ATOM 1494 C C . SER A 1 189 ? 2.467 -23.918 10.402 1.00 97.56 189 SER A C 1
ATOM 1496 O O . SER A 1 189 ? 2.820 -25.026 10.001 1.00 97.56 189 SER A O 1
ATOM 1498 N N . GLY A 1 190 ? 3.286 -23.103 11.071 1.00 97.25 190 GLY A N 1
ATOM 1499 C CA . GLY A 1 190 ? 4.715 -23.333 11.283 1.00 97.25 190 GLY A CA 1
ATOM 1500 C C . GLY A 1 190 ? 5.565 -23.177 10.018 1.00 97.25 190 GLY A C 1
ATOM 1501 O O . GLY A 1 190 ? 6.743 -23.527 10.038 1.00 97.25 190 GLY A O 1
ATOM 1502 N N . LYS A 1 191 ? 4.988 -22.704 8.905 1.00 98.12 191 LYS A N 1
ATOM 1503 C CA . LYS A 1 191 ? 5.677 -22.625 7.613 1.00 98.12 191 LYS A CA 1
ATOM 1504 C C . LYS A 1 191 ? 6.511 -21.356 7.494 1.00 98.12 191 LYS A C 1
ATOM 1506 O O . LYS A 1 191 ? 6.054 -20.268 7.835 1.00 98.12 191 LYS A O 1
ATOM 1511 N N . GLU A 1 192 ? 7.700 -21.520 6.928 1.00 98.19 192 GLU A N 1
ATOM 1512 C CA . GLU A 1 192 ? 8.501 -20.425 6.387 1.00 98.19 192 GLU A CA 1
ATOM 1513 C C . GLU A 1 192 ? 7.936 -20.007 5.024 1.00 98.19 192 GLU A C 1
ATOM 1515 O O . GLU A 1 192 ? 7.716 -20.851 4.151 1.00 98.19 192 GLU A O 1
ATOM 1520 N N . MET A 1 193 ? 7.667 -18.712 4.861 1.00 97.50 193 MET A N 1
ATOM 1521 C CA . MET A 1 193 ? 7.097 -18.133 3.641 1.00 97.50 193 MET A CA 1
ATOM 1522 C C . MET A 1 193 ? 8.158 -17.486 2.740 1.00 97.50 193 MET A C 1
ATOM 1524 O O . MET A 1 193 ? 7.865 -17.190 1.583 1.00 97.50 193 MET A O 1
ATOM 1528 N N . VAL A 1 194 ? 9.373 -17.260 3.247 1.00 97.56 194 VAL A N 1
ATOM 1529 C CA . VAL A 1 194 ? 10.502 -16.710 2.489 1.00 97.56 194 VAL A CA 1
ATOM 1530 C C . VAL A 1 194 ? 11.435 -17.833 2.051 1.00 97.56 194 VAL A C 1
ATOM 1532 O O . VAL A 1 194 ? 11.927 -18.599 2.879 1.00 97.56 194 VAL A O 1
ATOM 1535 N N . ASP A 1 195 ? 11.737 -17.898 0.754 1.00 96.00 195 ASP A N 1
ATOM 1536 C CA . ASP A 1 195 ? 12.741 -18.822 0.226 1.00 96.00 195 ASP A CA 1
ATOM 1537 C C . ASP A 1 195 ? 14.131 -18.506 0.803 1.00 96.00 195 ASP A C 1
ATOM 1539 O O . ASP A 1 195 ? 14.784 -17.538 0.416 1.00 96.00 195 ASP A O 1
ATOM 1543 N N . GLN A 1 196 ? 14.583 -19.353 1.729 1.00 94.19 196 GLN A N 1
ATOM 1544 C CA . GLN A 1 196 ? 15.880 -19.226 2.401 1.00 94.19 196 GLN A CA 1
ATOM 1545 C C . GLN A 1 196 ? 17.069 -19.550 1.486 1.00 94.19 196 GLN A C 1
ATOM 1547 O O . GLN A 1 196 ? 18.211 -19.280 1.855 1.00 94.19 196 GLN A O 1
ATOM 1552 N N . SER A 1 197 ? 16.822 -20.177 0.332 1.00 94.56 197 SER A N 1
ATOM 1553 C CA . SER A 1 197 ? 17.862 -20.583 -0.618 1.00 94.56 197 SER A CA 1
ATOM 1554 C C . SER A 1 197 ? 18.143 -19.540 -1.700 1.00 94.56 197 SER A C 1
ATOM 1556 O O . SER A 1 197 ? 19.172 -19.619 -2.372 1.00 94.56 197 SER A O 1
ATOM 1558 N N . SER A 1 198 ? 17.261 -18.549 -1.842 1.00 92.25 198 SER A N 1
ATOM 1559 C CA . SER A 1 198 ? 17.424 -17.438 -2.773 1.00 92.25 198 SER A CA 1
ATOM 1560 C C . SER A 1 198 ? 18.655 -16.596 -2.422 1.00 92.25 198 SER A C 1
ATOM 1562 O O . SER A 1 198 ? 18.928 -16.286 -1.260 1.00 92.25 198 SER A O 1
ATOM 1564 N N . GLU A 1 199 ? 19.389 -16.159 -3.447 1.00 89.12 199 GLU A N 1
ATOM 1565 C CA . GLU A 1 199 ? 20.462 -15.172 -3.277 1.00 89.12 199 GLU A CA 1
ATOM 1566 C C . GLU A 1 199 ? 19.920 -13.816 -2.768 1.00 89.12 199 GLU A C 1
ATOM 1568 O O . GLU A 1 199 ? 20.602 -13.104 -2.016 1.00 89.12 199 GLU A O 1
ATOM 1573 N N . TYR A 1 200 ? 18.659 -13.510 -3.096 1.00 89.56 200 TYR A N 1
ATOM 1574 C CA . TYR A 1 200 ? 17.929 -12.311 -2.678 1.00 89.56 200 TYR A CA 1
ATOM 1575 C C . TYR A 1 200 ? 17.066 -12.552 -1.455 1.00 89.56 200 TYR A C 1
ATOM 1577 O O . TYR A 1 200 ? 16.379 -13.569 -1.361 1.00 89.56 200 TYR A O 1
ATOM 1585 N N . GLY A 1 201 ? 17.027 -11.563 -0.564 1.00 91.62 201 GLY A N 1
ATOM 1586 C CA . GLY A 1 201 ? 15.981 -11.500 0.449 1.00 91.62 201 GLY A CA 1
ATOM 1587 C C . GLY A 1 201 ? 14.635 -11.075 -0.143 1.00 91.62 201 GLY A C 1
ATOM 1588 O O . GLY A 1 201 ? 14.557 -10.429 -1.192 1.00 91.62 201 GLY A O 1
ATOM 1589 N N . PHE A 1 202 ? 13.552 -11.405 0.555 1.00 94.81 202 PHE A N 1
ATOM 1590 C CA . PHE A 1 202 ? 12.206 -11.025 0.146 1.00 94.81 202 PHE A CA 1
ATOM 1591 C C . PHE A 1 202 ? 12.032 -9.502 0.211 1.00 94.81 202 PHE A C 1
ATOM 1593 O O . PHE A 1 202 ? 12.312 -8.868 1.233 1.00 94.81 202 PHE A O 1
ATOM 1600 N N . GLY A 1 203 ? 11.591 -8.913 -0.905 1.00 92.62 203 GLY A N 1
ATOM 1601 C CA . GLY A 1 203 ? 11.448 -7.463 -1.049 1.00 92.62 203 GLY A CA 1
ATOM 1602 C C . GLY A 1 203 ? 12.773 -6.691 -1.081 1.00 92.62 203 GLY A C 1
ATOM 1603 O O . GLY A 1 203 ? 12.758 -5.480 -0.871 1.00 92.62 203 GLY A O 1
ATOM 1604 N N . GLN A 1 204 ? 13.914 -7.357 -1.315 1.00 92.75 204 GLN A N 1
ATOM 1605 C CA . GLN A 1 204 ? 15.204 -6.682 -1.465 1.00 92.75 204 GLN A CA 1
ATOM 1606 C C . GLN A 1 204 ? 15.160 -5.692 -2.637 1.00 92.75 204 GLN A C 1
ATOM 1608 O O . GLN A 1 204 ? 14.737 -6.032 -3.742 1.00 92.75 204 GLN A O 1
ATOM 1613 N N . TYR A 1 205 ? 15.633 -4.466 -2.407 1.00 91.81 205 TYR A N 1
ATOM 1614 C CA . TYR A 1 205 ? 15.789 -3.492 -3.483 1.00 91.81 205 TYR A CA 1
ATOM 1615 C C . TYR A 1 205 ? 16.874 -3.956 -4.460 1.00 91.81 205 TYR A C 1
ATOM 1617 O O . TYR A 1 205 ? 17.977 -4.308 -4.046 1.00 91.81 205 TYR A O 1
ATOM 1625 N N . MET A 1 206 ? 16.582 -3.904 -5.754 1.00 92.19 206 MET A N 1
ATOM 1626 C CA . MET A 1 206 ? 17.535 -4.181 -6.821 1.00 92.19 206 MET A CA 1
ATOM 1627 C C . MET A 1 206 ? 17.268 -3.214 -7.967 1.00 92.19 206 MET A C 1
ATOM 1629 O O . MET A 1 206 ? 16.132 -3.065 -8.414 1.00 92.19 206 MET A O 1
ATOM 1633 N N . TYR A 1 207 ? 18.320 -2.553 -8.436 1.00 92.62 207 TYR A N 1
ATOM 1634 C CA . TYR A 1 207 ? 18.262 -1.672 -9.591 1.00 92.62 207 TYR A CA 1
ATOM 1635 C C . TYR A 1 207 ? 19.208 -2.171 -10.673 1.00 92.62 207 TYR A C 1
ATOM 1637 O O . TYR A 1 207 ? 20.414 -2.291 -10.449 1.00 92.62 207 TYR A O 1
ATOM 1645 N N . GLU A 1 208 ? 18.663 -2.410 -11.860 1.00 93.62 208 GLU A N 1
ATOM 1646 C CA . GLU A 1 208 ? 19.419 -2.823 -13.035 1.00 93.62 208 GLU A CA 1
ATOM 1647 C C . GLU A 1 208 ? 19.327 -1.761 -14.127 1.00 93.62 208 GLU A C 1
ATOM 1649 O O . GLU A 1 208 ? 18.255 -1.254 -14.454 1.00 93.62 208 GLU A O 1
ATOM 1654 N N . ARG A 1 209 ? 20.473 -1.451 -14.729 1.00 92.62 209 ARG A N 1
ATOM 1655 C CA . ARG A 1 209 ? 20.575 -0.704 -15.977 1.00 92.62 209 ARG A CA 1
ATOM 1656 C C . ARG A 1 209 ? 21.211 -1.613 -17.014 1.00 92.62 209 ARG A C 1
ATOM 1658 O O . ARG A 1 209 ? 22.383 -1.968 -16.894 1.00 92.62 209 ARG A O 1
ATOM 1665 N N . PHE A 1 210 ? 20.441 -1.960 -18.032 1.00 92.44 210 PHE A N 1
ATOM 1666 C CA . PHE A 1 210 ? 20.891 -2.789 -19.143 1.00 92.44 210 PHE A CA 1
ATOM 1667 C C . PHE A 1 210 ? 21.745 -1.986 -20.129 1.00 92.44 210 PHE A C 1
ATOM 1669 O O . PHE A 1 210 ? 21.488 -0.806 -20.353 1.00 92.44 210 PHE A O 1
ATOM 1676 N N . SER A 1 211 ? 22.761 -2.631 -20.708 1.00 94.25 211 SER A N 1
ATOM 1677 C CA . SER A 1 211 ? 23.515 -2.058 -21.832 1.00 94.25 211 SER A CA 1
ATOM 1678 C C . SER A 1 211 ? 22.748 -2.205 -23.146 1.00 94.25 211 SER A C 1
ATOM 1680 O O . SER A 1 211 ? 21.859 -3.058 -23.251 1.00 94.25 211 SER A O 1
ATOM 1682 N N . ASN A 1 212 ? 23.171 -1.472 -24.180 1.00 93.75 212 ASN A N 1
ATOM 1683 C CA . ASN A 1 212 ? 22.691 -1.672 -25.549 1.00 93.75 212 ASN A CA 1
ATOM 1684 C C . ASN A 1 212 ? 22.803 -3.150 -25.983 1.00 93.75 212 ASN A C 1
ATOM 1686 O O . ASN A 1 212 ? 21.835 -3.741 -26.465 1.00 93.75 212 ASN A O 1
ATOM 1690 N N . LYS A 1 213 ? 23.936 -3.809 -25.701 1.00 94.44 213 LYS A N 1
ATOM 1691 C CA . LYS A 1 213 ? 24.124 -5.236 -26.015 1.00 94.44 213 LYS A CA 1
ATOM 1692 C C . LYS A 1 213 ? 23.099 -6.132 -25.316 1.00 94.44 213 LYS A C 1
ATOM 1694 O O . LYS A 1 213 ? 22.632 -7.099 -25.912 1.00 94.44 213 LYS A O 1
ATOM 1699 N N . ASN A 1 214 ? 22.742 -5.840 -24.063 1.00 95.00 214 ASN A N 1
ATOM 1700 C CA . ASN A 1 214 ? 21.717 -6.617 -23.363 1.00 95.00 214 ASN A CA 1
ATOM 1701 C C . ASN A 1 214 ? 20.340 -6.435 -24.004 1.00 95.00 214 ASN A C 1
ATOM 1703 O O . ASN A 1 214 ? 19.665 -7.433 -24.245 1.00 95.00 214 ASN A O 1
ATOM 1707 N N . ALA A 1 215 ? 19.948 -5.191 -24.294 1.00 93.25 215 ALA A N 1
ATOM 1708 C CA . ALA A 1 215 ? 18.667 -4.886 -24.927 1.00 93.25 215 ALA A CA 1
ATOM 1709 C C . ALA A 1 215 ? 18.564 -5.528 -26.322 1.00 93.25 215 ALA A C 1
ATOM 1711 O O . ALA A 1 215 ? 17.585 -6.212 -26.616 1.00 93.25 215 ALA A O 1
ATOM 1712 N N . SER A 1 216 ? 19.616 -5.411 -27.136 1.00 92.31 216 SER A N 1
ATOM 1713 C CA . SER A 1 216 ? 19.693 -6.022 -28.468 1.00 92.31 216 SER A CA 1
ATOM 1714 C C . SER A 1 216 ? 19.609 -7.552 -28.412 1.00 92.31 216 SER A C 1
ATOM 1716 O O . SER A 1 216 ? 18.788 -8.153 -29.104 1.00 92.31 216 SER A O 1
ATOM 1718 N N . ASN A 1 217 ? 20.377 -8.196 -27.524 1.00 94.25 217 ASN A N 1
ATOM 1719 C CA . ASN A 1 217 ? 20.311 -9.649 -27.338 1.00 94.25 217 ASN A CA 1
ATOM 1720 C C . ASN A 1 217 ? 18.915 -10.112 -26.894 1.00 94.25 217 ASN A C 1
ATOM 1722 O O . ASN A 1 217 ? 18.442 -11.157 -27.342 1.00 94.25 217 ASN A O 1
ATOM 1726 N N . TYR A 1 218 ? 18.261 -9.354 -26.007 1.00 93.44 218 TYR A N 1
ATOM 1727 C CA . TYR A 1 218 ? 16.896 -9.644 -25.578 1.00 93.44 218 TYR A CA 1
ATOM 1728 C C . TYR A 1 218 ? 15.923 -9.570 -26.757 1.00 93.44 218 TYR A C 1
ATOM 1730 O O . TYR A 1 218 ? 15.177 -10.521 -26.981 1.00 93.44 218 TYR A O 1
ATOM 1738 N N . VAL A 1 219 ? 15.975 -8.496 -27.551 1.00 93.44 219 VAL A N 1
ATOM 1739 C CA . VAL A 1 219 ? 15.156 -8.339 -28.761 1.00 93.44 219 VAL A CA 1
ATOM 1740 C C . VAL A 1 219 ? 15.334 -9.515 -29.714 1.00 93.44 219 VAL A C 1
ATOM 1742 O O . VAL A 1 219 ? 14.341 -10.073 -30.177 1.00 93.44 219 VAL A O 1
ATOM 1745 N N . ASP A 1 220 ? 16.576 -9.922 -29.973 1.00 92.56 220 ASP A N 1
ATOM 1746 C CA . ASP A 1 220 ? 16.890 -11.007 -30.902 1.00 92.56 220 ASP A CA 1
ATOM 1747 C C . ASP A 1 220 ? 16.325 -12.362 -30.454 1.00 92.56 220 ASP A C 1
ATOM 1749 O O . ASP A 1 220 ? 15.912 -13.172 -31.286 1.00 92.56 220 ASP A O 1
ATOM 1753 N N . GLN A 1 221 ? 16.286 -12.615 -29.144 1.00 94.50 221 GLN A N 1
ATOM 1754 C CA . GLN A 1 221 ? 15.748 -13.854 -28.580 1.00 94.50 221 GLN A CA 1
ATOM 1755 C C . GLN A 1 221 ? 14.221 -13.821 -28.436 1.00 94.50 221 GLN A C 1
ATOM 1757 O O . GLN A 1 221 ? 13.549 -14.834 -28.677 1.00 94.50 221 GLN A O 1
ATOM 1762 N N . TYR A 1 222 ? 13.681 -12.673 -28.026 1.00 93.19 222 TYR A N 1
ATOM 1763 C CA . TYR A 1 222 ? 12.279 -12.491 -27.667 1.00 93.19 222 TYR A CA 1
ATOM 1764 C C . TYR A 1 222 ? 11.388 -12.291 -28.897 1.00 93.19 222 TYR A C 1
ATOM 1766 O O . TYR A 1 222 ? 10.379 -12.984 -29.047 1.00 93.19 222 TYR A O 1
ATOM 1774 N N . LEU A 1 223 ? 11.768 -11.397 -29.816 1.00 92.19 223 LEU A N 1
ATOM 1775 C CA . LEU A 1 223 ? 10.959 -11.098 -30.995 1.00 92.19 223 LEU A CA 1
ATOM 1776 C C . LEU A 1 223 ? 11.098 -12.186 -32.058 1.00 92.19 223 LEU A C 1
ATOM 1778 O O . LEU A 1 223 ? 12.110 -12.300 -32.745 1.00 92.19 223 LEU A O 1
ATOM 1782 N N . LYS A 1 224 ? 10.024 -12.960 -32.245 1.00 90.44 224 LYS A N 1
ATOM 1783 C CA . LYS A 1 224 ? 9.933 -13.972 -33.314 1.00 90.44 224 LYS A CA 1
ATOM 1784 C C . LYS A 1 224 ? 9.613 -13.372 -34.684 1.00 90.44 224 LYS A C 1
ATOM 1786 O O . LYS A 1 224 ? 9.957 -13.963 -35.701 1.00 90.44 224 LYS A O 1
ATOM 1791 N N . VAL A 1 225 ? 8.985 -12.196 -34.708 1.00 89.81 225 VAL A N 1
ATOM 1792 C CA . VAL A 1 225 ? 8.692 -11.416 -35.917 1.00 89.81 225 VAL A CA 1
ATOM 1793 C C . VAL A 1 225 ? 9.125 -9.973 -35.669 1.00 89.81 225 VAL A C 1
ATOM 1795 O O . VAL A 1 225 ? 8.770 -9.384 -34.649 1.00 89.81 225 VAL A O 1
ATOM 1798 N N . ARG A 1 226 ? 9.908 -9.403 -36.591 1.00 85.94 226 ARG A N 1
ATOM 1799 C CA . ARG A 1 226 ? 10.507 -8.068 -36.443 1.00 85.94 226 ARG A CA 1
ATOM 1800 C C . ARG A 1 226 ? 9.658 -6.991 -37.112 1.00 85.94 226 ARG A C 1
ATOM 1802 O O . ARG A 1 226 ? 9.958 -6.556 -38.220 1.00 85.94 226 ARG A O 1
ATOM 1809 N N . TYR A 1 227 ? 8.609 -6.552 -36.427 1.00 84.75 227 TYR A N 1
ATOM 1810 C CA . TYR A 1 227 ? 7.925 -5.309 -36.787 1.00 84.75 227 TYR A CA 1
ATOM 1811 C C . TYR A 1 227 ? 8.704 -4.096 -36.266 1.00 84.75 227 TYR A C 1
ATOM 1813 O O . TYR A 1 227 ? 9.311 -4.165 -35.197 1.00 84.75 227 TYR A O 1
ATOM 1821 N N . SER A 1 228 ? 8.666 -2.980 -37.000 1.00 82.75 228 SER A N 1
ATOM 1822 C CA . SER A 1 228 ? 9.404 -1.753 -36.658 1.00 82.75 228 SER A CA 1
ATOM 1823 C C . SER A 1 228 ? 9.073 -1.232 -35.256 1.00 82.75 228 SER A C 1
ATOM 1825 O O . SER A 1 228 ? 9.988 -0.932 -34.496 1.00 82.75 228 SER A O 1
ATOM 1827 N N . TRP A 1 229 ? 7.789 -1.212 -34.885 1.00 81.38 229 TRP A N 1
ATOM 1828 C CA . TRP A 1 229 ? 7.334 -0.818 -33.546 1.00 81.38 229 TRP A CA 1
ATOM 1829 C C . TRP A 1 229 ? 7.852 -1.751 -32.442 1.00 81.38 229 TRP A C 1
ATOM 1831 O O . TRP A 1 229 ? 8.105 -1.311 -31.329 1.00 81.38 229 TRP A O 1
ATOM 1841 N N . GLY A 1 230 ? 8.043 -3.042 -32.734 1.00 85.62 230 GLY A N 1
ATOM 1842 C CA . GLY A 1 230 ? 8.568 -3.997 -31.759 1.00 85.62 230 GLY A CA 1
ATOM 1843 C C . GLY A 1 230 ? 10.051 -3.753 -31.490 1.00 85.62 230 GLY A C 1
ATOM 1844 O O . GLY A 1 230 ? 10.499 -3.780 -30.348 1.00 85.62 230 GLY A O 1
ATOM 1845 N N . LEU A 1 231 ? 10.825 -3.454 -32.533 1.00 86.88 231 LEU A N 1
ATOM 1846 C CA . LEU A 1 231 ? 12.247 -3.148 -32.376 1.00 86.88 231 LEU A CA 1
ATOM 1847 C C . LEU A 1 231 ? 12.467 -1.902 -31.513 1.00 86.88 231 LEU A C 1
ATOM 1849 O O . LEU A 1 231 ? 13.375 -1.895 -30.686 1.00 86.88 231 LEU A O 1
ATOM 1853 N N . THR A 1 232 ? 11.627 -0.877 -31.658 1.00 85.94 232 THR A N 1
ATOM 1854 C CA . THR A 1 232 ? 11.716 0.332 -30.832 1.00 85.94 232 THR A CA 1
ATOM 1855 C C . THR A 1 232 ? 11.196 0.100 -29.413 1.00 85.94 232 THR A C 1
ATOM 1857 O O . THR A 1 232 ? 11.858 0.482 -28.451 1.00 85.94 232 THR A O 1
ATOM 1860 N N . GLU A 1 233 ? 10.069 -0.591 -29.251 1.00 84.81 233 GLU A N 1
ATOM 1861 C CA . GLU A 1 233 ? 9.471 -0.825 -27.932 1.00 84.81 233 GLU A CA 1
ATOM 1862 C C . GLU A 1 233 ? 10.330 -1.730 -27.041 1.00 84.81 233 GLU A C 1
ATOM 1864 O O . GLU A 1 233 ? 10.457 -1.481 -25.845 1.00 84.81 233 GLU A O 1
ATOM 1869 N N . PHE A 1 234 ? 10.955 -2.767 -27.601 1.00 87.00 234 PHE A N 1
ATOM 1870 C CA . PHE A 1 234 ? 11.748 -3.722 -26.820 1.00 87.00 234 PHE A CA 1
ATOM 1871 C C . PHE A 1 234 ? 13.251 -3.426 -26.852 1.00 87.00 234 PHE A C 1
ATOM 1873 O O . PHE A 1 234 ? 13.960 -3.774 -25.909 1.00 87.00 234 PHE A O 1
ATOM 1880 N N . GLY A 1 235 ? 13.746 -2.789 -27.916 1.00 88.06 235 GLY A N 1
ATOM 1881 C CA . GLY A 1 235 ? 15.179 -2.587 -28.141 1.00 88.06 235 GLY A CA 1
ATOM 1882 C C . GLY A 1 235 ? 15.777 -1.366 -27.472 1.00 88.06 235 GLY A C 1
ATOM 1883 O O . GLY A 1 235 ? 16.998 -1.308 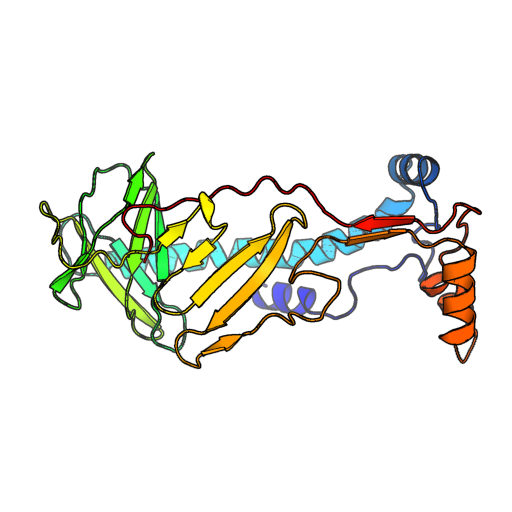-27.379 1.00 88.06 235 GLY A O 1
ATOM 1884 N N . ARG A 1 236 ? 14.946 -0.431 -26.984 1.00 87.25 236 ARG A N 1
ATOM 1885 C CA . ARG A 1 236 ? 15.395 0.835 -26.377 1.00 87.25 236 ARG A CA 1
ATOM 1886 C C . ARG A 1 23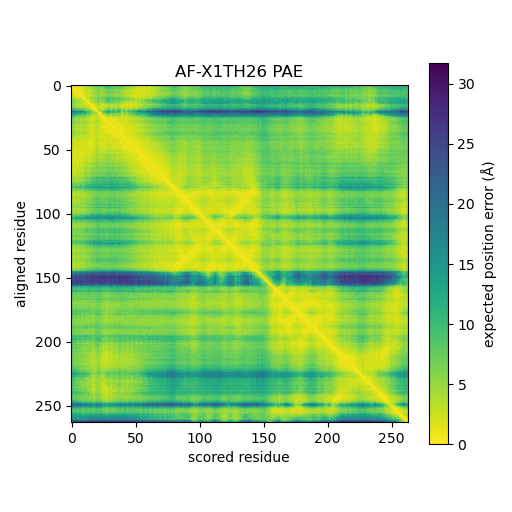6 ? 16.388 1.558 -27.314 1.00 87.25 236 ARG A C 1
ATOM 1888 O O . ARG A 1 236 ? 17.594 1.537 -27.071 1.00 87.25 236 ARG A O 1
ATOM 1895 N N . PRO A 1 237 ? 15.906 2.160 -28.420 1.00 88.25 237 PRO A N 1
ATOM 1896 C CA . PRO A 1 237 ? 16.744 2.874 -29.386 1.00 88.25 237 PRO A CA 1
ATOM 1897 C C . PRO A 1 237 ? 17.642 3.900 -28.703 1.00 88.25 237 PRO A C 1
ATOM 1899 O O . PRO A 1 237 ? 17.265 4.399 -27.651 1.00 88.25 237 PRO A O 1
ATOM 1902 N N . ASN A 1 238 ? 18.780 4.233 -29.314 1.00 88.56 238 ASN A N 1
ATOM 1903 C CA . ASN A 1 238 ? 19.725 5.263 -28.855 1.00 88.56 238 ASN A CA 1
ATOM 1904 C C . ASN A 1 238 ? 20.399 5.000 -27.493 1.00 88.56 238 ASN A C 1
ATOM 1906 O O . ASN A 1 238 ? 20.973 5.921 -26.913 1.00 88.56 238 ASN A O 1
ATOM 1910 N N . LEU A 1 239 ? 20.363 3.768 -26.970 1.00 90.06 239 LEU A N 1
ATOM 1911 C CA . LEU A 1 239 ? 21.226 3.401 -25.846 1.00 90.06 239 LEU A CA 1
ATOM 1912 C C . LEU A 1 239 ? 22.699 3.500 -26.257 1.00 90.06 239 LEU A C 1
ATOM 1914 O O . LEU A 1 239 ? 23.104 2.972 -27.297 1.00 90.06 239 LEU A O 1
ATOM 1918 N N . ASP A 1 240 ? 23.498 4.136 -25.409 1.00 89.50 240 ASP A N 1
ATOM 1919 C CA . ASP A 1 240 ? 24.945 4.203 -25.569 1.00 89.50 240 ASP A CA 1
ATOM 1920 C C . ASP A 1 240 ? 25.623 2.860 -25.221 1.00 89.50 240 ASP A C 1
ATOM 1922 O O . ASP A 1 240 ? 24.995 1.889 -24.782 1.00 89.50 240 ASP A O 1
ATOM 1926 N N . ASP A 1 241 ? 26.944 2.802 -25.398 1.00 90.69 241 ASP A N 1
ATOM 1927 C CA . ASP A 1 241 ? 27.758 1.627 -25.060 1.00 90.69 241 ASP A CA 1
ATOM 1928 C C . ASP A 1 241 ? 28.020 1.489 -23.552 1.00 90.69 241 ASP A C 1
ATOM 1930 O O . ASP A 1 241 ? 28.899 0.733 -23.119 1.00 90.69 241 ASP A O 1
ATOM 1934 N N . THR A 1 242 ? 27.269 2.212 -22.717 1.00 92.25 242 THR A N 1
ATOM 1935 C CA . THR A 1 242 ? 27.425 2.126 -21.275 1.00 92.25 242 THR A CA 1
ATOM 1936 C C . THR A 1 242 ? 27.137 0.690 -20.811 1.00 92.25 242 THR A C 1
ATOM 1938 O O . THR A 1 242 ? 26.083 0.120 -21.117 1.00 92.25 242 THR A O 1
ATOM 1941 N N . PRO A 1 243 ? 28.048 0.069 -20.037 1.00 95.44 243 PRO A N 1
ATOM 1942 C CA . PRO A 1 243 ? 27.902 -1.324 -19.653 1.00 95.44 243 PRO A CA 1
ATOM 1943 C C . PRO A 1 243 ? 26.740 -1.531 -18.682 1.00 95.44 243 PRO A C 1
ATOM 1945 O O . PRO A 1 243 ? 26.319 -0.620 -17.948 1.00 95.44 243 PRO A O 1
ATOM 1948 N N . TYR A 1 244 ? 26.283 -2.786 -18.647 1.00 96.19 244 TYR A N 1
ATOM 1949 C CA . TYR A 1 244 ? 25.342 -3.261 -17.648 1.00 96.19 244 TYR A CA 1
ATOM 1950 C C . TYR A 1 244 ? 25.831 -2.877 -16.260 1.00 96.19 244 TYR A C 1
ATOM 1952 O O . TYR A 1 244 ? 27.004 -3.055 -15.916 1.00 96.19 244 TYR A O 1
ATOM 1960 N N . LYS A 1 245 ? 24.911 -2.361 -15.459 1.00 95.50 245 LYS A N 1
ATOM 1961 C CA . LYS A 1 245 ? 25.167 -2.085 -14.060 1.00 95.50 245 LYS A CA 1
ATOM 1962 C C . LYS A 1 245 ? 24.006 -2.592 -13.246 1.00 95.50 245 LYS A C 1
ATOM 1964 O O . LYS A 1 245 ? 22.856 -2.270 -13.529 1.00 95.50 245 LYS A O 1
ATOM 1969 N N . ARG A 1 246 ? 24.345 -3.287 -12.176 1.00 93.75 246 ARG A N 1
ATOM 1970 C CA . ARG A 1 246 ? 23.408 -3.648 -11.136 1.00 93.75 246 ARG A CA 1
ATOM 1971 C C . ARG A 1 246 ? 23.854 -3.075 -9.812 1.00 93.75 246 ARG A C 1
ATOM 1973 O O . ARG A 1 246 ? 25.044 -3.039 -9.502 1.00 93.75 246 ARG A O 1
ATOM 1980 N N . VAL A 1 247 ? 22.879 -2.578 -9.073 1.00 91.31 247 VAL A N 1
ATOM 1981 C CA . VAL A 1 247 ? 23.041 -2.094 -7.714 1.00 91.31 247 VAL A CA 1
ATOM 1982 C C . VAL A 1 247 ? 22.017 -2.826 -6.874 1.00 91.31 247 VAL A C 1
ATOM 1984 O O . VAL A 1 247 ? 20.819 -2.567 -6.975 1.00 91.31 247 VAL A O 1
ATOM 1987 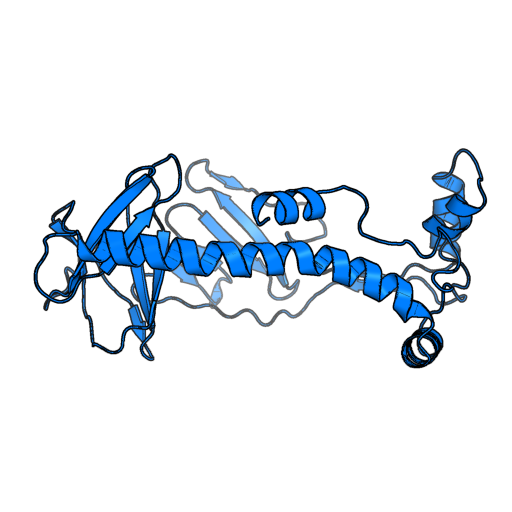N N . ASP A 1 248 ? 22.507 -3.741 -6.052 1.00 87.88 248 ASP A N 1
ATOM 1988 C CA . ASP A 1 248 ? 21.699 -4.310 -4.990 1.00 87.88 248 ASP A CA 1
ATOM 1989 C C . ASP A 1 248 ? 21.579 -3.282 -3.867 1.00 87.88 248 ASP A C 1
ATOM 1991 O O . ASP A 1 248 ? 22.542 -2.598 -3.501 1.00 87.88 248 ASP A O 1
ATOM 1995 N N . GLY A 1 249 ? 20.372 -3.156 -3.332 1.00 76.69 249 GLY A N 1
ATOM 1996 C CA . GLY A 1 249 ? 20.143 -2.472 -2.076 1.00 76.69 249 GLY A CA 1
ATOM 1997 C C . GLY A 1 249 ? 20.946 -3.137 -0.964 1.00 76.69 249 GLY A C 1
ATOM 1998 O O . GLY A 1 249 ? 21.183 -4.343 -0.966 1.00 76.69 249 GLY A O 1
ATOM 1999 N N . GLY A 1 250 ? 21.387 -2.325 -0.016 1.00 73.94 250 GLY A N 1
ATOM 2000 C CA . GLY A 1 250 ? 22.114 -2.775 1.157 1.00 73.94 250 GLY A CA 1
ATOM 2001 C C . GLY A 1 250 ? 22.376 -1.601 2.086 1.00 73.94 250 GLY A C 1
ATOM 2002 O O . GLY A 1 250 ? 22.383 -0.450 1.646 1.00 73.94 250 GLY A O 1
ATOM 2003 N N . LYS A 1 251 ? 22.586 -1.886 3.374 1.00 77.56 251 LYS A N 1
ATOM 2004 C CA . LYS A 1 251 ? 22.713 -0.883 4.454 1.00 77.56 251 LYS A CA 1
ATOM 2005 C C . LYS A 1 251 ? 21.413 -0.117 4.718 1.00 77.56 251 LYS A C 1
ATOM 2007 O O . LYS A 1 251 ? 21.412 1.111 4.836 1.00 77.56 251 LYS A O 1
ATOM 2012 N N . ALA A 1 252 ? 20.300 -0.835 4.820 1.00 87.06 252 ALA A N 1
ATOM 2013 C CA . ALA A 1 252 ? 19.051 -0.207 5.221 1.00 87.06 252 ALA A CA 1
ATOM 2014 C C . ALA A 1 252 ? 19.164 0.319 6.657 1.00 87.06 252 ALA A C 1
ATOM 2016 O O . ALA A 1 252 ? 19.617 -0.381 7.564 1.00 87.06 252 ALA A O 1
ATOM 2017 N N . LYS A 1 253 ? 18.696 1.550 6.876 1.00 90.88 253 LYS A N 1
ATOM 2018 C CA . LYS A 1 253 ? 18.396 2.024 8.223 1.00 90.88 253 LYS A CA 1
ATOM 2019 C C . LYS A 1 253 ? 17.063 1.412 8.635 1.00 90.88 253 LYS A C 1
ATOM 2021 O O . LYS A 1 253 ? 16.014 1.865 8.185 1.00 90.88 253 LYS A O 1
ATOM 2026 N N . VAL A 1 254 ? 17.118 0.382 9.470 1.00 90.31 254 VAL A N 1
ATOM 2027 C CA . VAL A 1 254 ? 15.921 -0.240 10.042 1.00 90.31 254 VAL A CA 1
ATOM 2028 C C . VAL A 1 254 ? 15.615 0.439 11.371 1.00 90.31 254 VAL A C 1
ATOM 2030 O O . VAL A 1 254 ? 16.522 0.766 12.134 1.00 90.31 254 VAL A O 1
ATOM 2033 N N . THR A 1 255 ? 14.345 0.724 11.633 1.00 91.50 255 THR A N 1
ATOM 2034 C CA . THR A 1 255 ? 13.906 1.273 12.917 1.00 91.50 255 THR A CA 1
ATOM 2035 C C . THR A 1 255 ? 12.682 0.508 13.377 1.00 91.50 255 THR A C 1
ATOM 2037 O O . THR A 1 255 ? 11.762 0.270 12.596 1.00 91.50 255 THR A O 1
ATOM 2040 N N . TYR A 1 256 ? 12.708 0.108 14.641 1.00 89.19 256 TYR A N 1
ATOM 2041 C CA . TYR A 1 256 ? 11.684 -0.704 15.271 1.00 89.19 256 TYR A CA 1
ATOM 2042 C C . TYR A 1 256 ? 10.850 0.191 16.182 1.00 89.19 256 TYR A C 1
ATOM 2044 O O . TYR A 1 256 ? 11.395 0.996 16.936 1.00 89.19 256 TYR A O 1
ATOM 2052 N N . PHE A 1 257 ? 9.529 0.068 16.096 1.00 81.81 257 PHE A N 1
ATOM 2053 C CA . PHE A 1 257 ? 8.602 0.834 16.919 1.00 81.81 257 PHE A CA 1
ATOM 2054 C C . PHE A 1 257 ? 7.547 -0.100 17.493 1.00 81.81 257 PHE A C 1
ATOM 2056 O O . PHE A 1 257 ? 7.017 -0.953 16.783 1.00 81.81 257 PHE A O 1
ATOM 2063 N N . SER A 1 258 ? 7.229 0.106 18.763 1.00 79.94 258 SER A N 1
ATOM 2064 C CA . SER A 1 258 ? 6.048 -0.435 19.420 1.00 79.94 258 SER A CA 1
ATOM 2065 C C . SER A 1 258 ? 5.323 0.704 20.130 1.00 79.94 258 SER A C 1
ATOM 2067 O O . SER A 1 258 ? 5.927 1.704 20.530 1.00 79.94 258 SER A O 1
ATOM 2069 N N . ASP A 1 259 ? 4.011 0.573 20.238 1.00 77.38 259 ASP A N 1
ATOM 2070 C CA . ASP A 1 259 ? 3.138 1.476 20.976 1.00 77.38 259 ASP A CA 1
ATOM 2071 C C . ASP A 1 259 ? 2.180 0.680 21.874 1.00 77.38 259 ASP A C 1
ATOM 2073 O O . ASP A 1 259 ? 2.160 -0.551 21.858 1.00 77.38 259 ASP A O 1
ATOM 2077 N N . ASP A 1 260 ? 1.379 1.397 22.661 1.00 75.25 260 ASP A N 1
ATOM 2078 C CA . ASP A 1 260 ? 0.498 0.823 23.691 1.00 75.25 260 ASP A CA 1
ATOM 2079 C C . ASP A 1 260 ? -0.649 -0.040 23.123 1.00 75.25 260 ASP A C 1
ATOM 2081 O O . ASP A 1 260 ? -1.408 -0.649 23.877 1.00 75.25 260 ASP A O 1
ATOM 2085 N N . ILE A 1 261 ? -0.801 -0.069 21.796 1.00 78.94 261 ILE A N 1
ATOM 2086 C CA . ILE A 1 261 ? -1.840 -0.811 21.071 1.00 78.94 261 ILE A CA 1
ATOM 2087 C C . ILE A 1 261 ? -1.255 -1.809 20.065 1.00 78.94 261 ILE A C 1
ATOM 2089 O O . ILE A 1 261 ? -2.009 -2.393 19.285 1.00 78.94 261 ILE A O 1
ATOM 2093 N N . SER A 1 262 ? 0.072 -1.955 20.031 1.00 68.56 262 SER A N 1
ATOM 2094 C CA . SER A 1 262 ? 0.765 -2.880 19.142 1.00 68.56 262 SER A CA 1
ATOM 2095 C C . SER A 1 262 ? 0.462 -4.308 19.596 1.00 68.56 262 SER A C 1
ATOM 2097 O O . SER A 1 262 ? 1.079 -4.794 20.543 1.00 68.56 262 SER A O 1
ATOM 2099 N N . ALA A 1 263 ? -0.527 -4.922 18.935 1.00 57.16 263 ALA A N 1
ATOM 2100 C CA . ALA A 1 263 ? -1.020 -6.284 19.151 1.00 57.16 263 ALA A CA 1
ATOM 2101 C C . ALA A 1 263 ? -0.359 -7.291 18.199 1.00 57.16 263 ALA A C 1
ATOM 2103 O O . ALA A 1 263 ? -0.444 -7.107 16.961 1.00 57.16 263 ALA A O 1
#